Protein AF-A0AAE1XL40-F1 (afdb_monomer)

Foldseek 3Di:
DAFDWFQPDKDKDWAAAADAQPLPWWFFQKKFKAKDFLLQHHDDPDQARIEIEIETETQALNQDACQALVRPQFPDQWFQFPVRDTGGSPPNVPGPSLFWRGWAAWPNADDDDPPYHFPDCVVDVHTYIYTYTYQDCRQVVQQGHHHRPACHHPHIDITIGSCRNVVVRDDHHHHPPHDHHTGGTDDMDGTIPDRNHPDDDDDD

Sequence (204 aa):
MQLPESPNFKVRLTLDVKQGGGPNSQFYLLDIGSCWKNNGDPCDGDVLTYVTRYSEMIINPTTMSCCRPDKLLSCPPYHISSTSEMIHRNDTSRFPYSAYHLYCAPGNAKYLEKPYDNCDPYSNPQAQELVQILPHPEWAVHGYPERKGDGWIGDPRTWELDTGALSSRLYFYQDPGTKLAKRVWSSINVGTEIYVSPNGATAE

pLDDT: mean 90.73, std 12.42, range [35.94, 98.5]

Secondary structure (DSSP, 8-state):
-PPPBTTS--EEEEE-------TT-EEEEEEEEEEEETTSPBP-S-TTTEEEEEEEEE--TTPPPS-BTTBGGGS-SEEE-TT--EEETT-TTTS-GGGEEEEEB-TT-SSPPSS--BPPSSS-SSEEEEEEE-S-HHHHTTT--SSTTTTSTT--EEEEE-HHHHHHHS-----TTSPPPP-B--EEEEEEEE---SSS----

InterPro domains:
  IPR056122 Domain of unknown function DUF7705 [PF24804] (2-204)

Solvent-accessible surface area (backbone atoms only — not comparable to full-atom values): 11482 Å² total; per-residue (Å²): 137,86,69,54,39,51,51,78,38,70,48,76,52,75,46,67,43,86,74,81,33,59,96,82,29,43,33,28,73,36,33,37,32,31,59,36,24,48,56,26,44,72,67,83,86,64,54,82,58,34,27,42,36,39,48,32,35,42,41,49,58,83,68,74,57,57,13,35,88,93,34,51,36,26,35,53,73,44,45,51,46,96,84,70,47,80,37,42,57,82,43,69,90,73,38,66,38,75,37,30,27,37,25,27,39,40,70,76,62,90,78,77,68,81,64,67,38,59,38,72,64,84,86,37,98,42,29,31,31,43,38,33,29,34,39,19,66,88,42,34,88,32,47,42,44,46,43,70,47,55,55,23,74,92,36,67,40,75,40,59,26,34,51,12,51,51,62,62,47,51,76,73,86,61,49,86,94,46,58,81,60,79,55,49,44,79,44,77,47,68,42,73,76,41,74,47,56,99,64,94,61,78,94,125

Mean predicted aligned error: 5.05 Å

Radius of gyration: 16.76 Å; Cα contacts (8 Å, |Δi|>4): 487; chains: 1; bounding box: 42×40×41 Å

Organism: NCBI:txid300844

Structure (mmCIF, N/CA/C/O backbone):
data_AF-A0AAE1XL40-F1
#
_entry.id   AF-A0AAE1XL40-F1
#
loop_
_atom_site.group_PDB
_atom_site.id
_atom_site.type_symbol
_atom_site.label_atom_id
_atom_site.label_alt_id
_atom_site.label_comp_id
_atom_site.label_asym_id
_atom_site.label_entity_id
_atom_site.label_seq_id
_atom_site.pdbx_PDB_ins_code
_atom_site.Cartn_x
_atom_site.Cartn_y
_atom_site.Cartn_z
_atom_site.occupancy
_atom_site.B_iso_or_equiv
_atom_site.auth_seq_id
_atom_site.auth_comp_id
_atom_site.auth_asym_id
_atom_site.auth_atom_id
_atom_site.pdbx_PDB_model_num
ATOM 1 N N . MET A 1 1 ? -21.013 9.506 -11.061 1.00 57.19 1 MET A N 1
ATOM 2 C CA . MET A 1 1 ? -19.809 8.707 -11.365 1.00 57.19 1 MET A CA 1
ATOM 3 C C . MET A 1 1 ? -19.521 7.858 -10.141 1.00 57.19 1 MET A C 1
ATOM 5 O O . MET A 1 1 ? -19.457 8.423 -9.058 1.00 57.19 1 MET A O 1
ATOM 9 N N . GLN A 1 2 ? -19.481 6.533 -10.277 1.00 84.50 2 GLN A N 1
ATOM 10 C CA . GLN A 1 2 ? -19.159 5.633 -9.167 1.00 84.50 2 GLN A CA 1
ATOM 11 C C . GLN A 1 2 ? -17.635 5.519 -9.074 1.00 84.50 2 GLN A C 1
ATOM 13 O O . GLN A 1 2 ? -16.988 5.268 -10.088 1.00 84.50 2 GLN A O 1
ATOM 18 N N . LEU A 1 3 ? -17.073 5.768 -7.892 1.00 92.19 3 LEU A N 1
ATOM 19 C CA . LEU A 1 3 ? -15.641 5.595 -7.644 1.00 92.19 3 LEU A CA 1
ATOM 20 C C . LEU A 1 3 ? -15.301 4.098 -7.512 1.00 92.19 3 LEU A C 1
ATOM 22 O O . LEU A 1 3 ? -16.162 3.329 -7.073 1.00 92.19 3 LEU A O 1
ATOM 26 N N . PRO A 1 4 ? -14.080 3.672 -7.885 1.00 95.12 4 PRO A N 1
ATOM 27 C CA . PRO A 1 4 ? -13.648 2.286 -7.730 1.00 95.12 4 PRO A CA 1
ATOM 28 C C . PRO A 1 4 ? -13.606 1.877 -6.251 1.00 95.12 4 PRO A C 1
ATOM 30 O O . PRO A 1 4 ? -13.109 2.614 -5.401 1.00 95.12 4 PRO A O 1
ATOM 33 N N . GLU A 1 5 ? -14.117 0.685 -5.948 1.00 96.06 5 GLU A N 1
ATOM 34 C CA . GLU A 1 5 ? -14.216 0.139 -4.590 1.00 96.06 5 GLU A CA 1
ATOM 35 C C . GLU A 1 5 ? -13.561 -1.245 -4.532 1.00 96.06 5 GLU A C 1
ATOM 37 O O . GLU A 1 5 ? -13.873 -2.125 -5.342 1.00 96.06 5 GLU A O 1
ATOM 42 N N . SER A 1 6 ? -12.659 -1.464 -3.572 1.00 96.75 6 SER A N 1
ATOM 43 C CA . SER A 1 6 ? -12.074 -2.792 -3.359 1.00 96.75 6 SER A CA 1
ATOM 44 C C . SER A 1 6 ? -13.132 -3.786 -2.868 1.00 96.75 6 SER A C 1
ATOM 46 O O . SER A 1 6 ? -13.965 -3.427 -2.037 1.00 96.75 6 SER A O 1
ATOM 48 N N . PRO A 1 7 ? -13.075 -5.058 -3.294 1.00 96.44 7 PRO A N 1
ATOM 49 C CA . PRO A 1 7 ? -12.018 -5.662 -4.108 1.00 96.44 7 PRO A CA 1
ATOM 50 C C . PRO A 1 7 ? -12.243 -5.590 -5.629 1.00 96.44 7 PRO A C 1
ATOM 52 O O . PRO A 1 7 ? -11.464 -6.153 -6.386 1.00 96.44 7 PRO A O 1
ATOM 55 N N . ASN A 1 8 ? -13.296 -4.931 -6.109 1.00 96.12 8 ASN A N 1
ATOM 56 C CA . ASN A 1 8 ? -13.868 -5.222 -7.426 1.00 96.12 8 ASN A CA 1
ATOM 57 C C . ASN A 1 8 ? -13.475 -4.205 -8.505 1.00 96.12 8 ASN A C 1
ATOM 59 O O . ASN A 1 8 ? -14.342 -3.642 -9.176 1.00 96.12 8 ASN A O 1
ATOM 63 N N . PHE A 1 9 ? -12.177 -3.961 -8.692 1.00 97.38 9 PHE A N 1
ATOM 64 C CA . PHE A 1 9 ? -11.705 -3.144 -9.810 1.00 97.38 9 PHE A CA 1
ATOM 65 C C . PHE A 1 9 ? -10.286 -3.504 -10.242 1.00 97.38 9 PHE A C 1
ATOM 67 O O . PHE A 1 9 ? -9.454 -3.925 -9.439 1.00 97.38 9 PHE A O 1
ATOM 74 N N . LYS A 1 10 ? -10.015 -3.282 -11.528 1.00 98.19 10 LYS A N 1
ATOM 75 C CA . LYS A 1 10 ? -8.704 -3.474 -12.145 1.00 98.19 10 LYS A CA 1
ATOM 76 C C . LYS A 1 10 ? -8.233 -2.187 -12.794 1.00 98.19 10 LYS A C 1
ATOM 78 O O . LYS A 1 10 ? -9.048 -1.380 -13.240 1.00 98.19 10 LYS A O 1
ATOM 83 N N . VAL A 1 11 ? -6.923 -2.033 -12.892 1.00 97.81 11 VAL A N 1
ATOM 84 C CA . VAL A 1 11 ? -6.277 -0.931 -13.597 1.00 97.81 11 VAL A CA 1
ATOM 85 C C . VAL A 1 11 ? -5.467 -1.513 -14.744 1.00 97.81 11 VAL A C 1
ATOM 87 O O . VAL A 1 11 ? -4.632 -2.390 -14.536 1.00 97.81 11 VAL A O 1
ATOM 90 N N . ARG A 1 12 ? -5.699 -1.013 -15.960 1.00 97.88 12 ARG A N 1
ATOM 91 C CA . ARG A 1 12 ? -4.862 -1.321 -17.120 1.00 97.88 12 ARG A CA 1
ATOM 92 C C . ARG A 1 12 ? -4.107 -0.072 -17.542 1.00 97.88 12 ARG A C 1
ATOM 94 O O . ARG A 1 12 ? -4.730 0.937 -17.859 1.00 97.88 12 ARG A O 1
ATOM 101 N N . LEU A 1 13 ? -2.781 -0.146 -17.561 1.00 96.62 13 LEU A N 1
ATOM 102 C CA . LEU A 1 13 ? -1.913 0.974 -17.925 1.00 96.62 13 LEU A CA 1
ATOM 103 C C . LEU A 1 13 ? -0.690 0.475 -18.689 1.00 96.62 13 LEU A C 1
ATOM 105 O O . LEU A 1 13 ? -0.239 -0.644 -18.468 1.00 96.62 13 LEU A O 1
ATOM 109 N N . THR A 1 14 ? -0.139 1.307 -19.567 1.00 96.19 14 THR A N 1
ATOM 110 C CA . THR A 1 14 ? 1.166 1.056 -20.191 1.00 96.19 14 THR A CA 1
ATOM 111 C C . THR A 1 14 ? 2.175 2.007 -19.583 1.00 96.19 14 THR A C 1
ATOM 113 O O . THR A 1 14 ? 1.944 3.214 -19.582 1.00 96.19 14 THR A O 1
ATOM 116 N N . LEU A 1 15 ? 3.277 1.462 -19.075 1.00 93.75 15 LEU A N 1
ATOM 117 C CA . LEU A 1 15 ? 4.346 2.229 -18.455 1.00 93.75 15 LEU A CA 1
ATOM 118 C C . LEU A 1 15 ? 5.660 1.984 -19.193 1.00 93.75 15 LEU A C 1
ATOM 120 O O . LEU A 1 15 ? 6.035 0.841 -19.452 1.00 93.75 15 LEU A O 1
ATOM 124 N N . ASP A 1 16 ? 6.343 3.075 -19.521 1.00 94.19 16 ASP A N 1
ATOM 125 C CA . ASP A 1 16 ? 7.635 3.090 -20.200 1.00 94.19 16 ASP A CA 1
ATOM 126 C C . ASP A 1 16 ? 8.549 4.073 -19.463 1.00 94.19 16 ASP A C 1
ATOM 128 O O . ASP A 1 16 ? 8.482 5.290 -19.656 1.00 94.19 16 ASP A O 1
ATOM 132 N N . VAL A 1 17 ? 9.356 3.540 -18.545 1.00 91.19 17 VAL A N 1
ATOM 133 C CA . VAL A 1 17 ? 10.270 4.344 -17.731 1.00 91.19 17 VAL A CA 1
ATOM 134 C C . VAL A 1 17 ? 11.488 4.709 -18.576 1.00 91.19 17 VAL A C 1
ATOM 136 O O . VAL A 1 17 ? 12.370 3.885 -18.813 1.00 91.19 17 VAL A O 1
ATOM 139 N N . LYS A 1 18 ? 11.552 5.966 -19.025 1.00 90.06 18 LYS A N 1
ATOM 140 C CA . LYS A 1 18 ? 12.655 6.461 -19.867 1.00 90.06 18 LYS A CA 1
ATOM 141 C C . LYS A 1 18 ? 13.946 6.679 -19.097 1.00 90.06 18 LYS A C 1
ATOM 143 O O . LYS A 1 18 ? 15.027 6.365 -19.590 1.00 90.06 18 LYS A O 1
ATOM 148 N N . GLN A 1 19 ? 13.829 7.224 -17.893 1.00 84.69 19 GLN A N 1
ATOM 149 C CA . GLN A 1 19 ? 14.959 7.590 -17.059 1.00 84.69 19 GLN A CA 1
ATOM 150 C C . GLN A 1 19 ? 14.565 7.480 -15.587 1.00 84.69 19 GLN A C 1
ATOM 152 O O . GLN A 1 19 ? 13.440 7.795 -15.210 1.00 84.69 19 GLN A O 1
ATOM 157 N N . GLY A 1 20 ? 15.498 7.026 -14.752 1.00 75.31 20 GLY A N 1
ATOM 158 C CA . GLY A 1 20 ? 15.336 7.024 -13.299 1.00 75.31 20 GLY A CA 1
ATOM 159 C C . GLY A 1 20 ? 15.915 8.292 -12.668 1.00 75.31 20 GLY A C 1
ATOM 160 O O . GLY A 1 20 ? 16.840 8.890 -13.212 1.00 75.31 20 GLY A O 1
ATOM 161 N N . GLY A 1 21 ? 15.432 8.669 -11.484 1.00 67.31 21 GLY A N 1
ATOM 162 C CA . GLY A 1 21 ? 15.947 9.820 -10.727 1.00 67.31 21 GLY A CA 1
ATOM 163 C C . GLY A 1 21 ? 17.096 9.502 -9.765 1.00 67.31 21 GLY A C 1
ATOM 164 O O . GLY A 1 21 ? 17.222 10.128 -8.719 1.00 67.31 21 GLY A O 1
ATOM 165 N N . GLY A 1 22 ? 17.917 8.491 -10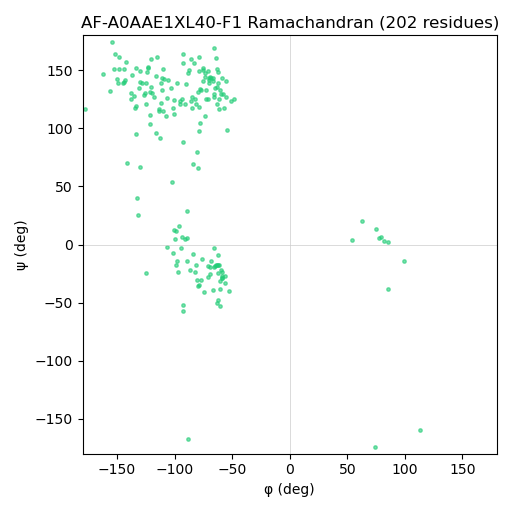.050 1.00 66.50 22 GLY A N 1
ATOM 166 C CA . GLY A 1 22 ? 19.001 8.084 -9.148 1.00 66.50 22 GLY A CA 1
ATOM 167 C C . GLY A 1 22 ? 18.535 7.328 -7.886 1.00 66.50 22 GLY A C 1
ATOM 168 O O . GLY A 1 22 ? 17.362 6.974 -7.763 1.00 66.50 22 GLY A O 1
ATOM 169 N N . PRO A 1 23 ? 19.457 7.033 -6.948 1.00 65.06 23 PRO A N 1
ATOM 170 C CA . PRO A 1 23 ? 19.237 6.068 -5.862 1.00 65.06 23 PRO A CA 1
ATOM 171 C C . PRO A 1 23 ? 18.228 6.513 -4.793 1.00 65.06 23 PRO A C 1
ATOM 173 O O . PRO A 1 23 ? 17.707 5.662 -4.079 1.00 65.06 23 PRO A O 1
ATOM 176 N N . ASN A 1 24 ? 17.941 7.815 -4.694 1.00 67.19 24 ASN A N 1
ATOM 177 C CA . ASN A 1 24 ? 17.004 8.378 -3.713 1.00 67.19 24 ASN A CA 1
ATOM 178 C C . ASN A 1 24 ? 15.614 8.662 -4.299 1.00 67.19 24 ASN A C 1
ATOM 180 O O . ASN A 1 24 ? 14.777 9.247 -3.618 1.00 67.19 24 ASN A O 1
ATOM 184 N N . SER A 1 25 ? 15.378 8.293 -5.558 1.00 73.56 25 SER A N 1
ATOM 185 C CA . SER A 1 25 ? 14.090 8.522 -6.203 1.00 73.56 25 SER A CA 1
ATOM 186 C C . SER A 1 25 ? 13.136 7.359 -5.999 1.00 73.56 25 SER A C 1
ATOM 188 O O . SER A 1 25 ? 13.517 6.190 -6.134 1.00 73.56 25 SER A O 1
ATOM 190 N N . GLN A 1 26 ? 11.878 7.697 -5.735 1.00 80.19 26 GLN A N 1
ATOM 191 C CA . GLN A 1 26 ? 10.777 6.747 -5.672 1.00 80.19 26 GLN A CA 1
ATOM 192 C C . GLN A 1 26 ? 9.949 6.850 -6.945 1.00 80.19 26 GLN A C 1
ATOM 194 O O . GLN A 1 26 ? 9.659 7.940 -7.442 1.00 80.19 26 GLN A O 1
ATOM 199 N N . PHE A 1 27 ? 9.613 5.690 -7.495 1.00 89.81 27 PHE A N 1
ATOM 200 C CA . PHE A 1 27 ? 8.852 5.584 -8.727 1.00 89.81 27 PHE A CA 1
ATOM 201 C C . PHE A 1 27 ? 7.750 4.561 -8.527 1.00 89.81 27 PHE A C 1
ATOM 203 O O . PHE A 1 27 ? 8.030 3.384 -8.264 1.00 89.81 27 PHE A O 1
ATOM 210 N N . TYR A 1 28 ? 6.516 5.019 -8.669 1.00 92.25 28 TYR A N 1
ATOM 211 C CA . TYR A 1 28 ? 5.333 4.213 -8.478 1.00 92.25 28 TYR A CA 1
ATOM 212 C C . TYR A 1 28 ? 4.869 3.617 -9.795 1.00 92.25 28 TYR A C 1
ATOM 214 O O . TYR A 1 28 ? 4.599 4.327 -10.765 1.00 92.25 28 TYR A O 1
ATOM 222 N N . LEU A 1 29 ? 4.724 2.293 -9.815 1.00 96.00 29 LEU A N 1
ATOM 223 C CA . LEU A 1 29 ? 3.875 1.660 -10.822 1.00 96.00 29 LEU A CA 1
ATOM 224 C C . LEU A 1 29 ? 2.418 2.051 -10.597 1.00 96.00 29 LEU A C 1
ATOM 226 O O . LEU A 1 29 ? 1.672 2.255 -11.550 1.00 96.00 29 LEU A O 1
ATOM 230 N N . LEU A 1 30 ? 2.023 2.116 -9.329 1.00 96.94 30 LEU A N 1
ATOM 231 C CA . LEU A 1 30 ? 0.690 2.500 -8.926 1.00 96.94 30 LEU A CA 1
ATOM 232 C C . LEU A 1 30 ? 0.730 3.044 -7.503 1.00 96.94 30 LEU A C 1
ATOM 234 O O . LEU A 1 30 ? 1.275 2.393 -6.615 1.00 96.94 30 LEU A O 1
ATOM 238 N N . ASP A 1 31 ? 0.102 4.189 -7.313 1.00 96.50 31 ASP A N 1
ATOM 239 C CA . ASP A 1 31 ? -0.287 4.746 -6.027 1.00 96.50 31 ASP A CA 1
ATOM 240 C C . ASP A 1 31 ? -1.796 5.005 -6.094 1.00 96.50 31 ASP A C 1
ATOM 242 O O . ASP A 1 31 ? -2.272 5.709 -6.985 1.00 96.50 31 ASP A O 1
ATOM 246 N N . ILE A 1 32 ? -2.560 4.387 -5.195 1.00 97.62 32 ILE A N 1
ATOM 247 C CA . ILE A 1 32 ? -3.980 4.695 -5.021 1.00 97.62 32 ILE A CA 1
ATOM 248 C C . ILE A 1 32 ? -4.198 5.377 -3.680 1.00 97.62 32 ILE A C 1
ATOM 250 O O . ILE A 1 32 ? -3.756 4.886 -2.642 1.00 97.62 32 ILE A O 1
ATOM 254 N N . GLY A 1 33 ? -4.955 6.471 -3.710 1.00 95.94 33 GLY A N 1
ATOM 255 C CA . GLY A 1 33 ? -5.264 7.276 -2.536 1.00 95.94 33 GLY A CA 1
ATOM 256 C C . GLY A 1 33 ? -6.752 7.271 -2.201 1.00 95.94 33 GLY A C 1
ATOM 257 O O . GLY A 1 33 ? -7.626 7.220 -3.077 1.00 95.94 33 GLY A O 1
ATOM 258 N N . SER A 1 34 ? -7.050 7.308 -0.908 1.00 94.38 34 SER A N 1
ATOM 259 C CA . SER A 1 34 ? -8.410 7.329 -0.369 1.00 94.38 34 SER A CA 1
ATOM 260 C C . SER A 1 34 ? -8.449 7.988 1.013 1.00 94.38 34 SER A C 1
ATOM 262 O O . SER A 1 34 ? -7.418 8.331 1.587 1.00 94.38 34 SER A O 1
ATOM 264 N N . CYS A 1 35 ? -9.650 8.165 1.560 1.00 93.75 35 CYS A N 1
ATOM 265 C CA . CYS A 1 35 ? -9.879 8.688 2.898 1.00 93.75 35 CYS A CA 1
ATOM 266 C C . CYS A 1 35 ? -10.989 7.897 3.600 1.00 93.75 35 CYS A C 1
ATOM 268 O O . CYS A 1 35 ? -12.083 7.730 3.055 1.00 93.75 35 CYS A O 1
ATOM 270 N N . TRP A 1 36 ? -10.727 7.464 4.837 1.00 95.62 36 TRP A N 1
ATOM 271 C CA . TRP A 1 36 ? -11.762 7.015 5.779 1.00 95.62 36 TRP A CA 1
ATOM 272 C C . TRP A 1 36 ? -11.328 7.241 7.235 1.00 95.62 36 TRP A C 1
ATOM 274 O O . TRP A 1 36 ? -10.156 7.484 7.524 1.00 95.62 36 TRP A O 1
ATOM 284 N N . LYS A 1 37 ? -12.264 7.185 8.181 1.00 96.38 37 LYS A N 1
ATOM 285 C CA . LYS A 1 37 ? -11.977 7.312 9.619 1.00 96.38 37 LYS A CA 1
ATOM 286 C C . LYS A 1 37 ? -11.536 5.970 10.210 1.00 96.38 37 LYS A C 1
ATOM 288 O O . LYS A 1 37 ? -11.928 4.911 9.723 1.00 96.38 37 LYS A O 1
ATOM 293 N N . ASN A 1 38 ? -10.793 5.986 11.320 1.00 96.56 38 ASN A N 1
ATOM 294 C CA . ASN A 1 38 ? -10.360 4.753 12.008 1.00 96.56 38 ASN A CA 1
ATOM 295 C C . ASN A 1 38 ? -11.523 3.892 12.530 1.00 96.56 38 ASN A C 1
ATOM 297 O O . ASN A 1 38 ? -11.332 2.709 12.786 1.00 96.56 38 ASN A O 1
ATOM 301 N N . ASN A 1 39 ? -12.729 4.452 12.649 1.00 95.81 39 ASN A N 1
ATOM 302 C CA . ASN A 1 39 ? -13.943 3.727 13.027 1.00 95.81 39 ASN A CA 1
ATOM 303 C C . ASN A 1 39 ? -14.723 3.134 11.830 1.00 95.81 39 ASN A C 1
ATOM 305 O O . ASN A 1 39 ? -15.834 2.632 12.011 1.00 95.81 39 ASN A O 1
ATOM 309 N N . GLY A 1 40 ? -14.175 3.240 10.616 1.00 95.44 40 GLY A N 1
ATOM 310 C CA . GLY A 1 40 ? -14.772 2.740 9.378 1.00 95.44 40 GLY A CA 1
ATOM 311 C C . GLY A 1 40 ? -15.831 3.642 8.742 1.00 95.44 40 GLY A C 1
ATOM 312 O O . GLY A 1 40 ? -16.424 3.262 7.730 1.00 95.44 40 GLY A O 1
ATOM 313 N N . ASP A 1 41 ? -16.091 4.824 9.302 1.00 96.06 41 ASP A N 1
ATOM 314 C CA . ASP A 1 41 ? -16.920 5.833 8.645 1.00 96.06 41 ASP A CA 1
ATOM 315 C C . ASP A 1 41 ? -16.198 6.465 7.443 1.00 96.06 41 ASP A C 1
ATOM 317 O O . ASP A 1 41 ? -14.968 6.596 7.450 1.00 96.06 41 ASP A O 1
ATOM 321 N N . PRO A 1 42 ? -16.944 6.890 6.408 1.00 94.75 42 PRO A N 1
ATOM 322 C CA . PRO A 1 42 ? -16.380 7.712 5.346 1.00 94.75 42 PRO A CA 1
ATOM 323 C C . PRO A 1 42 ? -15.912 9.066 5.896 1.00 94.75 42 PRO A C 1
ATOM 325 O O . PRO A 1 42 ? -16.354 9.520 6.954 1.00 94.75 42 PRO A O 1
ATOM 328 N N . CYS A 1 43 ? -15.036 9.735 5.150 1.00 92.50 43 CYS A N 1
ATOM 329 C CA . CYS A 1 43 ? -14.655 11.104 5.473 1.00 92.50 43 CYS A CA 1
ATOM 330 C C . CYS A 1 43 ? -15.812 12.097 5.212 1.00 92.50 43 CYS A C 1
ATOM 332 O O . CYS A 1 43 ? -16.540 11.954 4.233 1.00 92.50 43 CYS A O 1
ATOM 334 N N . ASP A 1 44 ? -15.980 13.098 6.081 1.00 90.69 44 ASP A N 1
ATOM 335 C CA . ASP A 1 44 ? -17.096 14.062 6.158 1.00 90.69 44 ASP A CA 1
ATOM 336 C C . ASP A 1 44 ? -16.717 15.578 6.291 1.00 90.69 44 ASP A C 1
ATOM 338 O O . ASP A 1 44 ? -17.503 16.368 6.802 1.00 90.69 44 ASP A O 1
ATOM 342 N N . GLY A 1 45 ? -15.532 16.038 5.845 1.00 86.19 45 GLY A N 1
ATOM 343 C CA . GLY A 1 45 ? -14.953 17.376 6.153 1.00 86.19 45 GLY A CA 1
ATOM 344 C C . GLY A 1 45 ? -14.116 17.609 7.455 1.00 86.19 45 GLY A C 1
ATOM 345 O O . GLY A 1 45 ? -13.108 18.298 7.379 1.00 86.19 45 GLY A O 1
ATOM 346 N N . ASP A 1 46 ? -14.438 17.033 8.625 1.00 87.31 46 ASP A N 1
ATOM 347 C CA . ASP A 1 46 ? -13.586 16.964 9.848 1.00 87.31 46 ASP A CA 1
ATOM 348 C C . ASP A 1 46 ? -12.154 16.363 9.710 1.00 87.31 46 ASP A C 1
ATOM 350 O O . ASP A 1 46 ? -11.920 15.156 9.816 1.00 87.31 46 ASP A O 1
ATOM 354 N N . VAL A 1 47 ? -11.164 17.248 9.602 1.00 85.06 47 VAL A N 1
ATOM 355 C CA . VAL A 1 47 ? -9.730 16.924 9.483 1.00 85.06 47 VAL A CA 1
ATOM 356 C C . VAL A 1 47 ? -9.106 16.228 10.699 1.00 85.06 47 VAL A C 1
ATOM 358 O O . VAL A 1 47 ? -8.042 15.629 10.561 1.00 85.06 47 VAL A O 1
ATOM 361 N N . LEU A 1 48 ? -9.726 16.276 11.885 1.00 88.69 48 LEU A N 1
ATOM 362 C CA . LEU A 1 48 ? -9.156 15.660 13.093 1.00 88.69 48 LEU A CA 1
ATOM 363 C C . LEU A 1 48 ? -9.341 14.141 13.107 1.00 88.69 48 LEU A C 1
ATOM 365 O O . LEU A 1 48 ? -8.531 13.404 13.680 1.00 88.69 48 LEU A O 1
ATOM 369 N N . THR A 1 49 ? -10.419 13.665 12.487 1.00 90.06 49 THR A N 1
ATOM 370 C CA . THR A 1 49 ? -10.792 12.248 12.496 1.00 90.06 49 THR A CA 1
ATOM 371 C C . THR A 1 49 ? -10.428 11.520 11.206 1.00 90.06 49 THR A C 1
ATOM 373 O O . THR A 1 49 ? -10.510 10.289 11.163 1.00 90.06 49 THR A O 1
ATOM 376 N N . TYR A 1 50 ? -9.968 12.239 10.179 1.00 91.00 50 TYR A N 1
ATOM 377 C CA . TYR A 1 50 ? -9.522 11.624 8.933 1.00 91.00 50 TYR A CA 1
ATOM 378 C C . TYR A 1 50 ? -8.191 10.961 9.000 1.00 91.00 50 TYR A C 1
ATOM 380 O O . TYR A 1 50 ? -7.296 11.333 9.753 1.00 91.00 50 TYR A O 1
ATOM 388 N N . VAL A 1 51 ? -8.107 9.973 8.124 1.00 94.56 51 VAL A N 1
ATOM 389 C CA . VAL A 1 51 ? -6.868 9.375 7.723 1.00 94.56 51 VAL A CA 1
ATOM 390 C C . VAL A 1 51 ? -6.892 9.256 6.211 1.00 94.56 51 VAL A C 1
ATOM 392 O O . VAL A 1 51 ? -7.729 8.544 5.642 1.00 94.56 51 VAL A O 1
ATOM 395 N N . THR A 1 52 ? -5.961 9.953 5.574 1.00 94.38 52 THR A N 1
ATOM 396 C CA . THR A 1 52 ? -5.668 9.758 4.158 1.00 94.38 52 THR A CA 1
ATOM 397 C C . THR A 1 52 ? -4.789 8.526 4.016 1.00 94.38 52 THR A C 1
ATOM 399 O O . THR A 1 52 ? -3.812 8.364 4.746 1.00 94.38 52 THR A O 1
ATOM 402 N N . ARG A 1 53 ? -5.153 7.630 3.106 1.00 96.31 53 ARG A N 1
ATOM 403 C CA . ARG A 1 53 ? -4.533 6.315 2.971 1.00 96.31 53 ARG A CA 1
ATOM 404 C C . ARG A 1 53 ? -4.028 6.075 1.578 1.00 96.31 53 ARG A C 1
ATOM 406 O O . ARG A 1 53 ? -4.752 6.357 0.624 1.00 96.31 53 ARG A O 1
ATOM 413 N N . TYR A 1 54 ? -2.849 5.476 1.510 1.00 96.56 54 TYR A N 1
ATOM 414 C CA . TYR A 1 54 ? -2.182 5.186 0.256 1.00 96.56 54 TYR A CA 1
ATOM 415 C C . TYR A 1 54 ? -1.722 3.732 0.202 1.00 96.56 54 TYR A C 1
ATOM 417 O O . TYR A 1 54 ? -1.264 3.157 1.195 1.0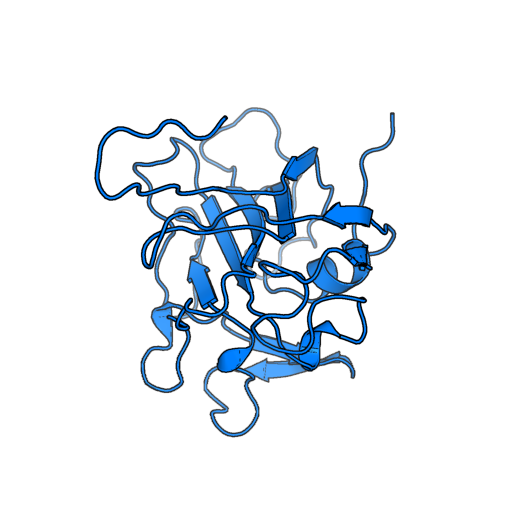0 96.56 54 TYR A O 1
ATOM 425 N N . SER A 1 55 ? -1.886 3.133 -0.973 1.00 97.75 55 SER A N 1
ATOM 426 C CA . SER A 1 55 ? -1.355 1.817 -1.322 1.00 97.75 55 SER A CA 1
ATOM 427 C C . SER A 1 55 ? -0.454 1.985 -2.534 1.00 97.75 55 SER A C 1
ATOM 429 O O . SER A 1 55 ? -0.942 2.227 -3.639 1.00 97.75 55 SER A O 1
ATOM 431 N N . GLU A 1 56 ? 0.843 1.798 -2.332 1.00 97.62 56 GLU A N 1
ATOM 432 C CA . GLU A 1 56 ? 1.876 2.232 -3.268 1.00 97.62 56 GLU A CA 1
ATOM 433 C C . GLU A 1 56 ? 2.784 1.063 -3.656 1.00 97.62 56 GLU A C 1
ATOM 435 O O . GLU A 1 56 ? 3.294 0.344 -2.799 1.00 97.62 56 GLU A O 1
ATOM 440 N N . MET A 1 57 ? 3.018 0.868 -4.954 1.00 97.44 57 MET A N 1
ATOM 441 C CA . MET A 1 57 ? 3.986 -0.101 -5.477 1.00 97.44 57 MET A CA 1
ATOM 442 C C . MET A 1 57 ? 5.204 0.625 -6.040 1.00 97.44 57 MET A C 1
ATOM 444 O O . MET A 1 57 ? 5.123 1.221 -7.116 1.00 97.44 57 MET A O 1
ATOM 448 N N . ILE A 1 58 ? 6.348 0.505 -5.365 1.00 95.50 58 ILE A N 1
ATOM 449 C CA . ILE A 1 58 ? 7.622 1.071 -5.825 1.00 95.50 58 ILE A CA 1
ATOM 450 C C . ILE A 1 58 ? 8.309 0.083 -6.767 1.00 95.50 58 ILE A C 1
ATOM 452 O O . ILE A 1 58 ? 8.626 -1.027 -6.357 1.00 95.50 58 ILE A O 1
ATOM 456 N N . ILE A 1 59 ? 8.623 0.492 -7.998 1.00 93.50 59 ILE A N 1
ATOM 457 C CA . ILE A 1 59 ? 9.260 -0.392 -9.000 1.00 93.50 59 ILE A CA 1
ATOM 458 C C . ILE A 1 59 ? 10.736 -0.112 -9.267 1.00 93.50 59 ILE A C 1
ATOM 460 O O . ILE A 1 59 ? 11.371 -0.851 -10.020 1.00 93.50 59 ILE A O 1
ATOM 464 N N . ASN A 1 60 ? 11.313 0.908 -8.628 1.00 91.44 60 ASN A N 1
ATOM 465 C CA . ASN A 1 60 ? 12.749 1.147 -8.715 1.00 91.44 60 ASN A CA 1
ATOM 466 C C . ASN A 1 60 ? 13.518 -0.073 -8.144 1.00 91.44 60 ASN A C 1
ATOM 468 O O . ASN A 1 60 ? 13.406 -0.364 -6.947 1.00 91.44 60 ASN A O 1
ATOM 472 N N . PRO A 1 61 ? 14.315 -0.800 -8.954 1.00 91.56 61 PRO A N 1
ATOM 473 C CA . PRO A 1 61 ? 14.956 -2.044 -8.530 1.00 91.56 61 PRO A CA 1
ATOM 474 C C . PRO A 1 61 ? 16.000 -1.848 -7.427 1.00 91.56 61 PRO A C 1
ATOM 476 O O . PRO A 1 61 ? 16.332 -2.807 -6.728 1.00 91.56 61 PRO A O 1
ATOM 479 N N . THR A 1 62 ? 16.517 -0.630 -7.242 1.00 89.56 62 THR A N 1
ATOM 480 C CA . THR A 1 62 ? 17.507 -0.343 -6.196 1.00 89.56 62 THR A CA 1
ATOM 481 C C . THR A 1 62 ? 16.877 -0.058 -4.836 1.00 89.56 62 THR A C 1
ATOM 483 O O . THR A 1 62 ? 17.604 0.017 -3.846 1.00 89.56 62 THR A O 1
ATOM 486 N N . THR A 1 63 ? 15.548 0.074 -4.747 1.00 88.62 63 THR A N 1
ATOM 487 C CA . THR A 1 63 ? 14.864 0.327 -3.475 1.00 88.62 63 THR A CA 1
ATOM 488 C C . THR A 1 63 ? 15.081 -0.841 -2.515 1.00 88.62 63 THR A C 1
ATOM 490 O O . THR A 1 63 ? 14.749 -2.000 -2.799 1.00 88.62 63 THR A O 1
ATOM 493 N N . MET A 1 64 ? 15.666 -0.540 -1.357 1.00 86.88 64 MET A N 1
ATOM 494 C CA . MET A 1 64 ? 15.830 -1.487 -0.254 1.00 86.88 64 MET A CA 1
ATOM 495 C C . MET A 1 64 ? 14.606 -1.445 0.657 1.00 86.88 64 MET A C 1
ATOM 497 O O . MET A 1 64 ? 13.990 -0.400 0.813 1.00 86.88 64 MET A O 1
ATOM 501 N N . SER A 1 65 ? 14.246 -2.571 1.271 1.00 91.44 65 SER A N 1
ATOM 502 C CA . SER A 1 65 ? 13.118 -2.607 2.205 1.00 91.44 65 SER A CA 1
ATOM 503 C C . SER A 1 65 ? 13.490 -2.005 3.565 1.00 91.44 65 SER A C 1
ATOM 505 O O . SER A 1 65 ? 14.532 -2.349 4.132 1.00 91.44 65 SER A O 1
ATOM 507 N N . CYS A 1 66 ? 12.625 -1.135 4.095 1.00 94.25 66 CYS A N 1
ATOM 508 C CA . CYS A 1 66 ? 12.682 -0.690 5.486 1.00 94.25 66 CYS A CA 1
ATOM 509 C C . CYS A 1 66 ? 12.050 -1.728 6.428 1.00 94.25 66 CYS A C 1
ATOM 511 O O . CYS A 1 66 ? 12.504 -1.867 7.564 1.00 94.25 66 CYS A O 1
ATOM 513 N N . CYS A 1 67 ? 11.049 -2.476 5.953 1.00 96.94 67 CYS A N 1
ATOM 514 C CA . CYS A 1 67 ? 10.434 -3.593 6.658 1.00 96.94 67 CYS A CA 1
ATOM 515 C C . CYS A 1 67 ? 11.350 -4.826 6.667 1.00 96.94 67 CYS A C 1
ATOM 517 O O . CYS A 1 67 ? 11.581 -5.481 5.652 1.00 96.94 67 CYS A O 1
ATOM 519 N N . ARG A 1 68 ? 11.878 -5.173 7.840 1.00 96.44 68 ARG A N 1
ATOM 520 C CA . ARG A 1 68 ? 12.832 -6.278 7.999 1.00 96.44 68 ARG A CA 1
ATOM 521 C C . ARG A 1 68 ? 12.585 -7.048 9.295 1.00 96.44 68 ARG A C 1
ATOM 523 O O . ARG A 1 68 ? 12.063 -6.455 10.240 1.00 96.44 68 ARG A O 1
ATOM 530 N N . PRO A 1 69 ? 13.019 -8.320 9.396 1.00 96.00 69 PRO A N 1
ATOM 531 C CA . PRO A 1 69 ? 12.861 -9.113 10.619 1.00 96.00 69 PRO A CA 1
ATOM 532 C C . PRO A 1 69 ? 13.536 -8.486 11.849 1.00 96.00 69 PRO A C 1
ATOM 534 O O . PRO A 1 69 ? 13.089 -8.697 12.970 1.00 96.00 69 PRO A O 1
ATOM 537 N N . ASP A 1 70 ? 14.584 -7.684 11.651 1.00 94.31 70 ASP A N 1
ATOM 538 C CA . ASP A 1 70 ? 15.297 -6.934 12.691 1.00 94.31 70 ASP A CA 1
ATOM 539 C C . ASP A 1 70 ? 14.806 -5.481 12.861 1.00 94.31 70 ASP A C 1
ATOM 541 O O . ASP A 1 70 ? 15.276 -4.772 13.751 1.00 94.31 70 ASP A O 1
ATOM 545 N N . LYS A 1 71 ? 13.849 -5.022 12.039 1.00 92.94 71 LYS A N 1
ATOM 546 C CA . LYS A 1 71 ? 13.293 -3.658 12.059 1.00 92.94 71 LYS A CA 1
ATOM 547 C C . LYS A 1 71 ? 11.780 -3.668 11.799 1.00 92.94 71 LYS A C 1
ATOM 549 O O . LYS A 1 71 ? 11.289 -3.219 10.766 1.00 92.94 71 LYS A O 1
ATOM 554 N N . LEU A 1 72 ? 11.031 -4.172 12.779 1.00 96.19 72 LEU A N 1
ATOM 555 C CA . LEU A 1 72 ? 9.584 -4.407 12.666 1.00 96.19 72 LEU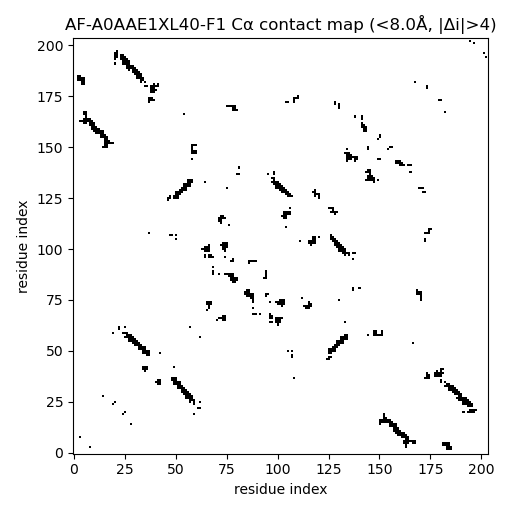 A CA 1
ATOM 556 C C . LEU A 1 72 ? 8.716 -3.139 12.648 1.00 96.19 72 LEU A C 1
ATOM 558 O O . LEU A 1 72 ? 7.566 -3.208 12.224 1.00 96.19 72 LEU A O 1
ATOM 562 N N . LEU A 1 73 ? 9.241 -1.994 13.100 1.00 95.94 73 LEU A N 1
ATOM 563 C CA . LEU A 1 73 ? 8.502 -0.722 13.157 1.00 95.94 73 LEU A CA 1
ATOM 564 C C . LEU A 1 73 ? 7.982 -0.255 11.785 1.00 95.94 73 LEU A C 1
ATOM 566 O O . LEU A 1 73 ? 6.932 0.373 11.730 1.00 95.94 73 LEU A O 1
ATOM 570 N N . SER A 1 74 ? 8.674 -0.622 10.696 1.00 95.94 74 SER A N 1
ATOM 571 C CA . SER A 1 74 ? 8.282 -0.321 9.310 1.00 95.94 74 SER A CA 1
ATOM 572 C C . SER A 1 74 ? 7.469 -1.443 8.656 1.00 95.94 74 SER A C 1
ATOM 574 O O . SER A 1 74 ? 7.244 -1.396 7.450 1.00 95.94 74 SER A O 1
ATOM 576 N N . CYS A 1 75 ? 7.078 -2.482 9.398 1.00 97.94 75 CYS A N 1
ATOM 577 C CA . CYS A 1 75 ? 6.307 -3.609 8.879 1.00 97.94 75 CYS A CA 1
ATOM 578 C C . CYS A 1 75 ? 4.848 -3.538 9.333 1.00 97.94 75 CYS A C 1
ATOM 580 O O . CYS A 1 75 ? 4.599 -3.236 10.508 1.00 97.94 75 CYS A O 1
ATOM 582 N N . PRO A 1 76 ? 3.882 -3.900 8.465 1.00 97.88 76 PRO A N 1
ATOM 583 C CA . PRO A 1 76 ? 2.502 -4.030 8.903 1.00 97.88 76 PRO A CA 1
ATOM 584 C C . PRO A 1 76 ? 2.392 -5.140 9.965 1.00 97.88 76 PRO A C 1
ATOM 586 O O . PRO A 1 76 ? 3.160 -6.105 9.908 1.00 97.88 76 PRO A O 1
ATOM 589 N N . PRO A 1 77 ? 1.459 -5.046 10.932 1.00 97.69 77 PRO A N 1
ATOM 590 C CA . PRO A 1 77 ? 1.330 -6.022 12.023 1.00 97.69 77 PRO A CA 1
ATOM 591 C C . PRO A 1 77 ? 1.149 -7.471 11.556 1.00 97.69 77 PRO A C 1
ATOM 593 O O . PRO A 1 77 ? 1.642 -8.412 12.186 1.00 97.69 77 PRO A O 1
ATOM 596 N N . TYR A 1 78 ? 0.474 -7.654 10.424 1.00 98.00 78 TYR A N 1
ATOM 597 C CA . TYR A 1 78 ? 0.309 -8.944 9.776 1.00 98.00 78 TYR A CA 1
ATOM 598 C C . TYR A 1 78 ? 0.213 -8.799 8.257 1.00 98.00 78 TYR A C 1
ATOM 600 O O . TYR A 1 78 ? -0.084 -7.734 7.716 1.00 98.00 78 TYR A O 1
ATOM 608 N N . HIS A 1 79 ? 0.446 -9.916 7.585 1.00 98.06 79 HIS A N 1
ATOM 609 C CA . HIS A 1 79 ? 0.246 -10.124 6.165 1.00 98.06 79 HIS A CA 1
ATOM 610 C C . HIS A 1 79 ? -0.910 -11.112 5.967 1.00 98.06 79 HIS A C 1
ATOM 612 O O . HIS A 1 79 ? -1.002 -12.096 6.697 1.00 98.06 79 HIS A O 1
ATOM 618 N N . ILE A 1 80 ? -1.780 -10.865 4.986 1.00 97.69 80 ILE A N 1
ATOM 619 C CA . ILE A 1 80 ? -2.793 -11.833 4.552 1.00 97.69 80 ILE A CA 1
ATOM 620 C C . ILE A 1 80 ? -2.288 -12.517 3.285 1.00 97.69 80 ILE A C 1
ATOM 622 O O . ILE A 1 80 ? -2.208 -11.868 2.238 1.00 97.69 80 ILE A O 1
ATOM 626 N N . SER A 1 81 ? -1.976 -13.811 3.374 1.00 93.62 81 SER A N 1
ATOM 627 C CA . SER A 1 81 ? -1.449 -14.610 2.262 1.00 93.62 81 SER A CA 1
ATOM 628 C C . SER A 1 81 ? -2.461 -14.790 1.130 1.00 93.62 81 SER A C 1
ATOM 630 O O . SER A 1 81 ? -3.654 -14.490 1.259 1.00 93.62 81 SER A O 1
ATOM 632 N N . SER A 1 82 ? -1.991 -15.301 -0.009 1.00 88.62 82 SER A N 1
ATOM 633 C CA . SER A 1 82 ? -2.850 -15.652 -1.148 1.00 88.62 82 SER A CA 1
ATOM 634 C C . SER A 1 82 ? -3.917 -16.698 -0.812 1.00 88.62 82 SER A C 1
ATOM 636 O O . SER A 1 82 ? -4.962 -16.725 -1.456 1.00 88.62 82 SER A O 1
ATOM 638 N N . THR A 1 83 ? -3.709 -17.490 0.243 1.00 90.38 83 THR A N 1
ATOM 639 C CA . THR A 1 83 ? -4.673 -18.462 0.779 1.00 90.38 83 THR A CA 1
ATOM 640 C C . THR A 1 83 ? -5.493 -17.912 1.951 1.00 90.38 83 THR A C 1
ATOM 642 O O . THR A 1 83 ? -6.102 -18.685 2.686 1.00 90.38 83 THR A O 1
ATOM 645 N N . SER A 1 84 ? -5.501 -16.587 2.147 1.00 92.94 84 SER A N 1
ATOM 646 C CA . SER A 1 84 ? -6.198 -15.890 3.240 1.00 92.94 84 SER A CA 1
ATOM 647 C C . SER A 1 84 ? -5.701 -16.231 4.650 1.00 92.94 84 SER A C 1
ATOM 649 O O . SER A 1 84 ? -6.405 -15.989 5.629 1.00 92.94 84 SER A O 1
ATOM 651 N N . GLU A 1 85 ? -4.482 -16.757 4.779 1.00 96.19 85 GLU A N 1
ATOM 652 C CA . GLU A 1 85 ? -3.863 -16.970 6.084 1.00 96.19 85 GLU A CA 1
ATOM 653 C C . GLU A 1 85 ? -3.311 -15.650 6.632 1.00 96.19 85 GLU A C 1
ATOM 655 O O . GLU A 1 85 ? -2.614 -14.920 5.927 1.00 96.19 85 GLU A O 1
ATOM 660 N N . MET A 1 86 ? -3.589 -15.359 7.904 1.00 97.69 86 MET A N 1
ATOM 661 C CA . MET A 1 86 ? -2.977 -14.238 8.613 1.00 97.69 86 MET A CA 1
ATOM 662 C C . MET A 1 86 ? -1.623 -14.656 9.191 1.00 97.69 86 MET A C 1
ATOM 664 O O . MET A 1 86 ? -1.544 -15.518 10.063 1.00 97.69 86 MET A O 1
ATOM 668 N N . ILE A 1 87 ? -0.558 -14.012 8.723 1.00 98.25 87 ILE A N 1
ATOM 669 C CA . ILE A 1 87 ? 0.819 -14.256 9.149 1.00 98.25 87 ILE A CA 1
ATOM 670 C C . ILE A 1 87 ? 1.317 -13.008 9.873 1.00 98.25 87 ILE A C 1
ATOM 672 O O . ILE A 1 87 ? 1.441 -11.941 9.275 1.00 98.25 87 ILE A O 1
ATOM 676 N N . HIS A 1 88 ? 1.594 -13.121 11.168 1.00 97.94 88 HIS A N 1
ATOM 677 C CA . HIS A 1 88 ? 2.076 -11.995 11.969 1.00 97.94 88 HIS A CA 1
ATOM 678 C C . HIS A 1 88 ? 3.531 -11.652 11.647 1.00 97.94 88 HIS A C 1
ATOM 680 O O . HIS A 1 88 ? 4.349 -12.541 11.423 1.00 97.94 88 HIS A O 1
ATOM 686 N N . ARG A 1 89 ? 3.893 -10.368 11.736 1.00 97.25 89 ARG A N 1
ATOM 687 C CA . ARG A 1 89 ? 5.270 -9.880 11.504 1.00 97.25 89 ARG A CA 1
ATOM 688 C C . ARG A 1 89 ? 6.332 -10.415 12.464 1.00 97.25 89 ARG A C 1
ATOM 690 O O . ARG A 1 89 ? 7.507 -10.157 12.244 1.00 97.25 89 ARG A O 1
ATOM 697 N N . ASN A 1 90 ? 5.942 -11.115 13.529 1.00 96.62 90 ASN A N 1
ATOM 698 C CA . ASN A 1 90 ? 6.868 -11.794 14.441 1.00 96.62 90 ASN A CA 1
ATOM 699 C C . ASN A 1 90 ? 7.175 -13.234 14.000 1.00 96.62 90 ASN A C 1
ATOM 701 O O . ASN A 1 90 ? 8.126 -13.833 14.496 1.00 96.62 90 ASN A O 1
ATOM 705 N N . ASP A 1 91 ? 6.397 -13.793 13.069 1.00 97.06 91 ASP A N 1
ATOM 706 C CA . ASP A 1 91 ? 6.698 -15.073 12.435 1.00 97.06 91 ASP A CA 1
ATOM 707 C C . ASP A 1 91 ? 7.726 -14.853 11.322 1.00 97.06 91 ASP A C 1
ATOM 709 O O . ASP A 1 91 ? 7.407 -14.763 10.133 1.00 97.06 91 ASP A O 1
ATOM 713 N N . THR A 1 92 ? 8.989 -14.734 11.733 1.00 95.25 92 THR A N 1
ATOM 714 C CA . THR A 1 92 ? 10.100 -14.386 10.840 1.00 95.25 92 THR A CA 1
ATOM 715 C C . THR A 1 92 ? 10.342 -15.415 9.736 1.00 95.25 92 THR A C 1
ATOM 717 O O . THR A 1 92 ? 11.002 -15.106 8.746 1.00 95.25 92 THR A O 1
ATOM 720 N N . SER A 1 93 ? 9.811 -16.631 9.896 1.00 95.50 93 SER A N 1
ATOM 721 C CA . SER A 1 93 ? 9.961 -17.726 8.940 1.00 95.50 93 SER A CA 1
ATOM 722 C C . SER A 1 93 ? 8.979 -17.656 7.771 1.00 95.50 93 SER A C 1
ATOM 724 O O . SER A 1 93 ? 9.260 -18.214 6.711 1.00 95.50 93 SER A O 1
ATOM 726 N N . ARG A 1 94 ? 7.838 -16.975 7.951 1.00 96.81 94 ARG A N 1
ATOM 727 C CA . ARG A 1 94 ? 6.747 -16.944 6.964 1.00 96.81 94 ARG A CA 1
ATOM 728 C C . ARG A 1 94 ? 6.337 -15.547 6.529 1.00 96.81 94 ARG A C 1
ATOM 730 O O . ARG A 1 94 ? 5.781 -15.400 5.444 1.00 96.81 94 ARG A O 1
ATOM 737 N N . PHE A 1 95 ? 6.574 -14.523 7.346 1.00 98.31 95 PHE A N 1
ATOM 738 C CA . PHE A 1 95 ? 6.209 -13.162 6.979 1.00 98.31 95 PHE A CA 1
ATOM 739 C C . PHE A 1 95 ? 7.050 -12.681 5.779 1.00 98.31 95 PHE A C 1
ATOM 741 O O . PHE A 1 95 ? 8.283 -12.726 5.840 1.00 98.31 95 PHE A O 1
ATOM 748 N N . PRO A 1 96 ? 6.434 -12.187 4.690 1.00 97.38 96 PRO A N 1
ATOM 749 C CA . PRO A 1 96 ? 7.162 -11.843 3.473 1.00 97.38 96 PRO A CA 1
ATOM 750 C C . PRO A 1 96 ? 7.766 -10.433 3.564 1.00 97.38 96 PRO A C 1
ATOM 752 O O . PRO A 1 96 ? 7.336 -9.519 2.865 1.00 97.38 96 PRO A O 1
ATOM 755 N N . TYR A 1 97 ? 8.777 -10.230 4.416 1.00 97.94 97 TYR A N 1
ATOM 756 C CA . TYR A 1 97 ? 9.396 -8.907 4.630 1.00 97.94 97 TYR A CA 1
ATOM 757 C C . TYR A 1 97 ? 9.841 -8.230 3.328 1.00 97.94 97 TYR A C 1
ATOM 759 O O . TYR A 1 97 ? 9.622 -7.038 3.142 1.00 97.94 97 TYR A O 1
ATOM 767 N N . SER A 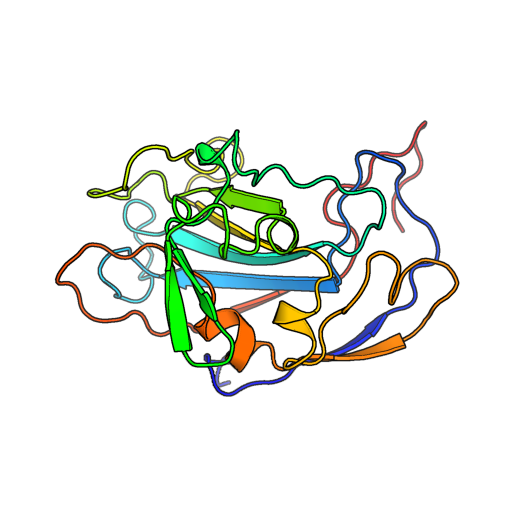1 98 ? 10.407 -8.998 2.392 1.00 96.50 98 SER A N 1
ATOM 768 C CA . SER A 1 98 ? 10.862 -8.508 1.084 1.00 96.50 98 SER A CA 1
ATOM 769 C C . SER A 1 98 ? 9.746 -7.982 0.181 1.00 96.50 98 SER A C 1
ATOM 771 O O . SER A 1 98 ? 10.048 -7.274 -0.778 1.00 96.50 98 SER A O 1
ATOM 773 N N . ALA A 1 99 ? 8.486 -8.316 0.467 1.00 97.56 99 ALA A N 1
ATOM 774 C CA . ALA A 1 99 ? 7.326 -7.863 -0.291 1.00 97.56 99 ALA A CA 1
ATOM 775 C C . ALA A 1 99 ? 6.865 -6.451 0.102 1.00 97.56 99 ALA A C 1
ATOM 777 O O . ALA A 1 99 ? 6.144 -5.806 -0.659 1.00 97.56 99 ALA A O 1
ATOM 778 N N . TYR A 1 100 ? 7.293 -5.969 1.269 1.00 98.06 100 TYR A N 1
ATOM 779 C CA . TYR A 1 100 ? 6.960 -4.656 1.807 1.00 98.06 100 TYR A CA 1
ATOM 780 C C . TYR A 1 100 ? 8.190 -3.755 1.771 1.00 98.06 100 TYR A C 1
ATOM 782 O O . TYR A 1 100 ? 9.298 -4.212 2.037 1.00 98.06 100 TYR A O 1
ATOM 790 N N . HIS A 1 101 ? 8.012 -2.472 1.471 1.00 96.44 101 HIS A N 1
ATOM 791 C CA . HIS A 1 101 ? 9.026 -1.453 1.720 1.00 96.44 101 HIS A CA 1
ATOM 792 C C . HIS A 1 101 ? 8.802 -0.813 3.088 1.00 96.44 101 HIS A C 1
ATOM 794 O O . HIS A 1 101 ? 9.693 -0.879 3.933 1.00 96.44 101 HIS A O 1
ATOM 800 N N . LEU A 1 102 ? 7.613 -0.246 3.306 1.00 95.69 102 LEU A N 1
ATOM 801 C CA . LEU A 1 102 ? 7.262 0.545 4.480 1.00 95.69 102 LEU A CA 1
ATOM 802 C C . LEU A 1 102 ? 5.773 0.393 4.795 1.00 95.69 102 LEU A C 1
ATOM 804 O O . LEU A 1 102 ? 4.923 0.434 3.912 1.00 95.69 102 LEU A O 1
ATOM 808 N N . TYR A 1 103 ? 5.471 0.278 6.077 1.00 97.69 103 TYR A N 1
ATOM 809 C CA . TYR A 1 103 ? 4.179 0.598 6.652 1.00 97.69 103 TYR A CA 1
ATOM 810 C C . TYR A 1 103 ? 4.386 1.697 7.691 1.00 97.69 103 TYR A C 1
ATOM 812 O O . TYR A 1 103 ? 5.262 1.565 8.550 1.00 97.69 103 TYR A O 1
ATOM 820 N N . CYS A 1 104 ? 3.582 2.752 7.621 1.00 96.12 104 CYS A N 1
ATOM 821 C CA . CYS A 1 104 ? 3.478 3.736 8.689 1.00 96.12 104 CYS A CA 1
ATOM 822 C C . CYS A 1 104 ? 2.011 3.936 9.068 1.00 96.12 104 CYS A C 1
ATOM 824 O O . CYS A 1 104 ? 1.118 3.949 8.221 1.00 96.12 104 CYS A O 1
ATOM 826 N N . ALA A 1 105 ? 1.775 4.042 10.368 1.00 96.62 105 ALA A N 1
ATOM 827 C CA . ALA A 1 105 ? 0.456 4.080 10.966 1.00 96.62 105 ALA A CA 1
ATOM 828 C C . ALA A 1 105 ? -0.131 5.502 11.001 1.00 96.62 105 ALA A C 1
ATOM 830 O O . ALA A 1 105 ? 0.619 6.486 11.009 1.00 96.62 105 ALA A O 1
ATOM 831 N N . PRO A 1 106 ? -1.464 5.633 11.123 1.00 95.69 106 PRO A N 1
ATOM 832 C CA . PRO A 1 106 ? -2.074 6.936 11.291 1.00 95.69 106 PRO A CA 1
ATOM 833 C C . PRO A 1 106 ? -1.836 7.521 12.677 1.00 95.69 106 PRO A C 1
ATOM 835 O O . PRO A 1 106 ? -2.066 6.876 13.698 1.00 95.69 106 PRO A O 1
ATOM 838 N N . GLY A 1 107 ? -1.438 8.795 12.716 1.00 93.38 107 GLY A N 1
ATOM 839 C CA . GLY A 1 107 ? -1.115 9.501 13.960 1.00 93.38 107 GLY A CA 1
ATOM 840 C C . GLY A 1 107 ? -2.288 9.669 14.936 1.00 93.38 107 GLY A C 1
ATOM 841 O O . GLY A 1 107 ? -2.062 9.917 16.117 1.00 93.38 107 GLY A O 1
ATOM 842 N N . ASN A 1 108 ? -3.531 9.508 14.471 1.00 93.62 108 ASN A N 1
ATOM 843 C CA . ASN A 1 108 ? -4.747 9.552 15.291 1.00 93.62 108 ASN A CA 1
ATOM 844 C C . ASN A 1 108 ? -5.301 8.154 15.651 1.00 93.62 108 ASN A C 1
ATOM 846 O O . ASN A 1 108 ? -6.435 8.042 16.126 1.00 93.62 108 ASN A O 1
ATOM 850 N N . ALA A 1 109 ? -4.532 7.083 15.427 1.00 94.81 109 ALA A N 1
ATOM 851 C CA . ALA A 1 109 ? -4.878 5.735 15.868 1.00 94.81 109 ALA A CA 1
ATOM 852 C C . ALA A 1 109 ? -4.791 5.590 17.396 1.00 94.81 109 ALA A C 1
ATOM 854 O O . ALA A 1 109 ? -3.850 6.068 18.030 1.00 94.81 109 ALA A O 1
ATOM 855 N N . LYS A 1 110 ? -5.755 4.885 18.001 1.00 94.38 110 LYS A N 1
ATOM 856 C CA . LYS A 1 110 ? -5.858 4.762 19.469 1.00 94.38 110 LYS A CA 1
ATOM 857 C C . LYS A 1 110 ? -5.233 3.489 20.037 1.00 94.38 110 LYS A C 1
ATOM 859 O O . LYS A 1 110 ? -4.873 3.452 21.210 1.00 94.38 110 LYS A O 1
ATOM 864 N N . TYR A 1 111 ? -5.121 2.447 19.217 1.00 96.12 111 TYR A N 1
ATOM 865 C CA . TYR A 1 111 ? -4.811 1.079 19.648 1.00 96.12 111 TYR A CA 1
ATOM 866 C C . TYR A 1 111 ? -3.715 0.434 18.791 1.00 96.12 111 TYR A C 1
ATOM 868 O O . TYR A 1 111 ? -3.824 -0.732 18.416 1.00 96.12 111 TYR A O 1
ATOM 876 N N . LEU A 1 112 ? -2.685 1.198 18.419 1.00 95.38 112 LEU A N 1
ATOM 877 C CA . LEU A 1 112 ? -1.581 0.674 17.615 1.00 95.38 112 LEU A CA 1
ATOM 878 C C . LEU A 1 112 ? -0.785 -0.397 18.368 1.00 95.38 112 LEU A C 1
ATOM 880 O O . LEU A 1 112 ? -0.407 -0.229 19.531 1.00 95.38 112 LEU A O 1
ATOM 884 N N . GLU A 1 113 ? -0.487 -1.489 17.669 1.00 93.81 113 GLU A N 1
ATOM 885 C CA . GLU A 1 113 ? 0.352 -2.566 18.182 1.00 93.81 113 GLU A CA 1
ATOM 886 C C . GLU A 1 113 ? 1.833 -2.179 18.082 1.00 93.81 113 GLU A C 1
ATOM 888 O O . GLU A 1 113 ? 2.370 -1.983 16.989 1.00 93.81 113 GLU A O 1
ATOM 893 N N . LYS A 1 114 ? 2.519 -2.095 19.227 1.00 93.81 114 LYS A N 1
ATOM 894 C CA . LYS A 1 114 ? 3.964 -1.828 19.264 1.00 93.81 114 LYS A CA 1
ATOM 895 C C . LYS A 1 114 ? 4.768 -3.029 18.733 1.00 93.81 114 LYS A C 1
ATOM 897 O O . LYS A 1 114 ? 4.424 -4.161 19.063 1.00 93.81 114 LYS A O 1
ATOM 902 N N . PRO A 1 115 ? 5.878 -2.798 18.007 1.00 95.38 115 PRO A N 1
ATOM 903 C CA . PRO A 1 115 ? 6.406 -1.494 17.594 1.00 95.38 115 PRO A CA 1
ATOM 904 C C . PRO A 1 115 ? 5.647 -0.914 16.390 1.00 95.38 115 PRO A C 1
ATOM 906 O O . PRO A 1 115 ? 5.166 -1.655 15.539 1.00 95.38 115 PRO A O 1
ATOM 909 N N . TYR A 1 116 ? 5.560 0.409 16.299 1.00 94.06 116 TYR A N 1
ATOM 910 C CA . TYR A 1 116 ? 4.982 1.110 15.152 1.00 94.06 116 TYR A CA 1
ATOM 911 C C . TYR A 1 116 ? 5.692 2.447 14.964 1.00 94.06 116 TYR A C 1
ATOM 913 O O . TYR A 1 116 ? 6.120 3.048 15.950 1.00 94.06 116 TYR A O 1
ATOM 921 N N . ASP A 1 117 ? 5.745 2.907 13.720 1.00 92.81 117 ASP A N 1
ATOM 922 C CA . ASP A 1 117 ? 6.027 4.296 13.375 1.00 92.81 117 ASP A CA 1
ATOM 923 C C . ASP A 1 117 ? 4.761 4.928 12.800 1.00 92.81 117 ASP A C 1
ATOM 925 O O . ASP A 1 117 ? 3.998 4.277 12.083 1.00 92.81 117 ASP A O 1
ATOM 929 N N . ASN A 1 118 ? 4.540 6.201 13.114 1.00 93.69 118 ASN A N 1
ATOM 930 C CA . ASN A 1 118 ? 3.480 6.982 12.489 1.00 93.69 118 ASN A CA 1
ATOM 931 C C . ASN A 1 118 ? 4.004 7.617 11.200 1.00 93.69 118 ASN A C 1
ATOM 933 O O . ASN A 1 118 ? 5.189 7.943 11.113 1.00 93.69 118 ASN A O 1
ATOM 937 N N . CYS A 1 119 ? 3.129 7.829 10.219 1.00 91.62 119 CYS A N 1
ATOM 938 C CA . CYS A 1 119 ? 3.499 8.611 9.043 1.00 91.62 119 CYS A CA 1
ATOM 939 C C . CYS A 1 119 ? 3.828 10.059 9.432 1.00 91.62 119 CYS A C 1
ATOM 941 O O . CYS A 1 119 ? 3.298 10.575 10.421 1.00 91.62 119 CYS A O 1
ATOM 943 N N . ASP A 1 120 ? 4.712 10.697 8.660 1.00 79.00 120 ASP A N 1
ATOM 944 C CA . ASP A 1 120 ? 5.192 12.051 8.938 1.00 79.00 120 ASP A CA 1
ATOM 945 C C . ASP A 1 120 ? 4.026 13.060 9.030 1.00 79.00 120 ASP A C 1
ATOM 947 O O . ASP A 1 120 ? 3.327 13.278 8.038 1.00 79.00 120 ASP A O 1
ATOM 951 N N . PRO A 1 121 ? 3.815 13.706 10.192 1.00 69.75 121 PRO A N 1
ATOM 952 C CA . PRO A 1 121 ? 2.742 14.677 10.366 1.00 69.75 121 PRO A CA 1
ATOM 953 C C . PRO A 1 121 ? 3.039 16.033 9.709 1.00 69.75 121 PRO A C 1
ATOM 955 O O . PRO A 1 121 ? 2.142 16.867 9.637 1.00 69.75 121 PRO A O 1
ATOM 958 N N . TYR A 1 122 ? 4.277 16.308 9.278 1.00 61.28 122 TYR A N 1
ATOM 959 C CA . TYR A 1 122 ? 4.618 17.606 8.687 1.00 61.28 122 TYR A CA 1
ATOM 960 C C . TYR A 1 122 ? 4.174 17.722 7.232 1.00 61.28 122 TYR A C 1
ATOM 962 O O . TYR A 1 122 ? 3.767 18.801 6.799 1.00 61.28 122 TYR A O 1
ATOM 970 N N . SER A 1 123 ? 4.233 16.619 6.490 1.00 65.56 123 SER A N 1
ATOM 971 C CA . SER A 1 123 ? 3.919 16.599 5.062 1.00 65.56 123 SER A CA 1
ATOM 972 C C . SER A 1 123 ? 2.429 16.824 4.772 1.00 65.56 123 SER A C 1
ATOM 974 O O . SER A 1 123 ? 2.088 17.325 3.702 1.00 65.56 123 SER A O 1
ATOM 976 N N . ASN A 1 124 ? 1.536 16.510 5.723 1.00 68.75 124 ASN A N 1
ATOM 977 C CA . ASN A 1 124 ? 0.094 16.725 5.593 1.00 68.75 124 ASN A CA 1
ATOM 978 C C . ASN A 1 124 ? -0.568 17.140 6.919 1.00 68.75 124 ASN A C 1
ATOM 980 O O . ASN A 1 124 ? -0.295 16.541 7.954 1.00 68.75 124 ASN A O 1
ATOM 984 N N . PRO A 1 125 ? -1.522 18.096 6.904 1.00 73.31 125 PRO A N 1
ATOM 985 C CA . PRO A 1 125 ? -2.213 18.552 8.118 1.00 73.31 125 PRO A CA 1
ATOM 986 C C . PRO A 1 125 ? -3.151 17.497 8.734 1.00 73.31 125 PRO A C 1
ATOM 988 O O . PRO A 1 125 ? -3.609 17.661 9.862 1.00 73.31 125 PRO A O 1
ATOM 991 N N . GLN A 1 126 ? -3.462 16.437 7.988 1.00 84.44 126 GLN A N 1
ATOM 992 C CA . GLN A 1 126 ? -4.336 15.327 8.370 1.00 84.44 126 GLN A CA 1
ATOM 993 C C . GLN A 1 126 ? -3.509 14.054 8.569 1.00 84.44 126 GLN A C 1
ATOM 995 O O . GLN A 1 126 ? -2.481 13.881 7.914 1.00 84.44 126 GLN A O 1
ATOM 1000 N N . ALA A 1 127 ? -3.962 13.150 9.444 1.00 92.75 127 ALA A N 1
ATOM 1001 C CA . ALA A 1 127 ? -3.257 11.891 9.662 1.00 92.75 127 ALA A CA 1
ATOM 1002 C C . ALA A 1 127 ? -3.159 11.090 8.353 1.00 92.75 127 ALA A C 1
ATOM 1004 O O . ALA A 1 127 ? -4.081 11.085 7.535 1.00 92.75 127 ALA A O 1
ATOM 1005 N N . GLN A 1 128 ? -2.034 10.405 8.168 1.00 94.62 128 GLN A N 1
ATOM 1006 C CA . GLN A 1 128 ? -1.782 9.574 6.998 1.00 94.62 128 GLN A CA 1
ATOM 1007 C C . GLN A 1 128 ? -1.475 8.147 7.408 1.00 94.62 128 GLN A C 1
ATOM 1009 O O . GLN A 1 128 ? -0.920 7.916 8.476 1.00 94.62 128 GLN A O 1
ATOM 1014 N N . GLU A 1 129 ? -1.794 7.207 6.536 1.00 96.69 129 GLU A N 1
ATOM 1015 C CA . GLU A 1 129 ? -1.351 5.826 6.643 1.00 96.69 129 GLU A CA 1
ATOM 1016 C C . GLU A 1 129 ? -0.883 5.345 5.267 1.00 96.69 129 GLU A C 1
ATOM 1018 O O . GLU A 1 129 ? -1.601 5.487 4.274 1.00 96.69 129 GLU A O 1
ATOM 1023 N N . LEU A 1 130 ? 0.329 4.794 5.214 1.00 96.06 130 LEU A N 1
ATOM 1024 C CA . LEU A 1 130 ? 0.968 4.353 3.976 1.00 96.06 130 LEU A CA 1
ATOM 1025 C C . LEU A 1 130 ? 1.271 2.864 4.048 1.00 96.06 130 LEU A C 1
ATOM 1027 O O . LEU A 1 130 ? 1.819 2.376 5.040 1.00 96.06 130 LEU A O 1
ATOM 1031 N N . VAL A 1 131 ? 0.971 2.164 2.957 1.00 98.12 131 VAL A N 1
ATOM 1032 C CA . VAL A 1 131 ? 1.455 0.809 2.698 1.00 98.12 131 VAL A CA 1
ATOM 1033 C C . VAL A 1 131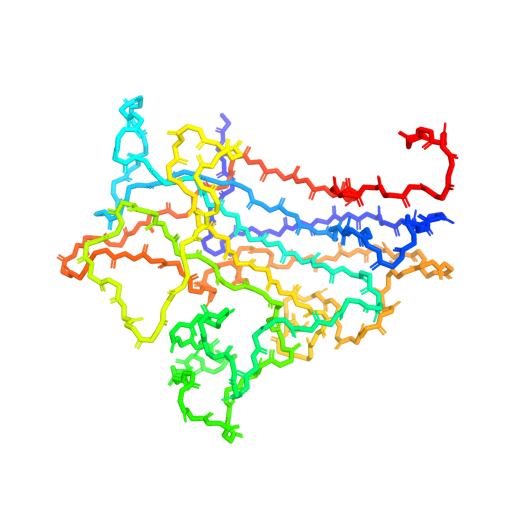 ? 2.228 0.830 1.388 1.00 98.12 131 VAL A C 1
ATOM 1035 O O . VAL A 1 131 ? 1.639 0.846 0.309 1.00 98.12 131 VAL A O 1
ATOM 1038 N N . GLN A 1 132 ? 3.551 0.790 1.494 1.00 97.56 132 GLN A N 1
ATOM 1039 C CA . GLN A 1 132 ? 4.460 0.714 0.360 1.00 97.56 132 GLN A CA 1
ATOM 1040 C C . GLN A 1 132 ? 4.929 -0.728 0.180 1.00 97.56 132 GLN A C 1
ATOM 1042 O O . GLN A 1 132 ? 5.494 -1.334 1.097 1.00 97.56 132 GLN A O 1
ATOM 1047 N N . ILE A 1 133 ? 4.722 -1.282 -1.008 1.00 98.19 133 ILE A N 1
ATOM 1048 C CA . ILE A 1 133 ? 5.119 -2.639 -1.392 1.00 98.19 133 ILE A CA 1
ATOM 1049 C C . ILE A 1 133 ? 6.177 -2.620 -2.496 1.00 98.19 133 ILE A C 1
ATOM 1051 O O . ILE A 1 133 ? 6.386 -1.620 -3.184 1.00 98.19 133 ILE A O 1
ATOM 1055 N N . LEU A 1 134 ? 6.873 -3.747 -2.628 1.00 97.62 134 LEU A N 1
ATOM 1056 C CA . LEU A 1 134 ? 7.938 -3.971 -3.604 1.00 97.62 134 LEU A CA 1
ATOM 1057 C C . LEU A 1 134 ? 7.590 -5.147 -4.524 1.00 97.62 134 LEU A C 1
ATOM 1059 O O . LEU A 1 134 ? 6.805 -6.008 -4.120 1.00 97.62 134 LEU A O 1
ATOM 1063 N N . PRO A 1 135 ? 8.212 -5.240 -5.717 1.00 97.69 135 PRO A N 1
ATOM 1064 C CA . PRO A 1 135 ? 8.092 -6.392 -6.596 1.00 97.69 135 PRO A CA 1
ATOM 1065 C C . PRO A 1 135 ? 8.382 -7.692 -5.853 1.00 97.69 135 PRO A C 1
ATOM 1067 O O . PRO A 1 135 ? 9.442 -7.840 -5.233 1.00 97.69 135 PRO A O 1
ATOM 1070 N N . HIS A 1 136 ? 7.421 -8.611 -5.889 1.00 97.69 136 HIS A N 1
ATOM 1071 C CA . HIS A 1 136 ? 7.484 -9.857 -5.139 1.00 97.69 136 HIS A CA 1
ATOM 1072 C C . HIS A 1 136 ? 6.492 -10.891 -5.694 1.00 97.69 136 HIS A C 1
ATOM 1074 O O . HIS A 1 136 ? 5.374 -10.512 -6.061 1.00 97.69 136 HIS A O 1
ATOM 1080 N N . PRO A 1 137 ? 6.808 -12.203 -5.659 1.00 97.25 137 PRO A N 1
ATOM 1081 C CA . PRO A 1 137 ? 5.881 -13.251 -6.100 1.00 97.25 137 PRO A CA 1
ATOM 1082 C C . PRO A 1 137 ? 4.521 -13.250 -5.398 1.00 97.25 137 PRO A C 1
ATOM 1084 O O . PRO A 1 137 ? 3.521 -13.644 -5.989 1.00 97.25 137 PRO A O 1
ATOM 1087 N N . GLU A 1 138 ? 4.464 -12.747 -4.164 1.00 96.81 138 GLU A N 1
ATOM 1088 C CA . GLU A 1 138 ? 3.217 -12.624 -3.393 1.00 96.81 138 GLU A CA 1
ATOM 1089 C C . GLU A 1 138 ? 2.159 -11.757 -4.103 1.00 96.81 138 GLU A C 1
ATOM 1091 O O . GLU A 1 138 ? 0.954 -11.967 -3.945 1.00 96.81 138 GLU A O 1
ATOM 1096 N N . TRP A 1 139 ? 2.604 -10.797 -4.919 1.00 97.44 139 TRP A N 1
ATOM 1097 C CA . TRP A 1 139 ? 1.736 -9.857 -5.629 1.00 97.44 139 TRP A CA 1
ATOM 1098 C C . TRP A 1 139 ? 1.454 -10.269 -7.075 1.00 97.44 139 TRP A C 1
ATOM 1100 O O . TRP A 1 139 ? 0.515 -9.750 -7.679 1.00 97.44 139 TRP A O 1
ATOM 1110 N N . ALA A 1 140 ? 2.210 -11.228 -7.619 1.00 97.06 140 ALA A N 1
ATOM 1111 C CA . ALA A 1 140 ? 2.116 -11.649 -9.017 1.00 97.06 140 ALA A CA 1
ATOM 1112 C C . ALA A 1 140 ? 0.728 -12.202 -9.382 1.00 97.06 140 ALA A C 1
ATOM 1114 O O . ALA A 1 140 ? 0.250 -11.994 -10.495 1.00 97.06 140 ALA A O 1
ATOM 1115 N N . VAL A 1 141 ? 0.030 -12.827 -8.424 1.00 96.38 141 VAL A N 1
ATOM 1116 C CA . VAL A 1 141 ? -1.360 -13.291 -8.601 1.00 96.38 141 VAL A CA 1
ATOM 1117 C C . VAL A 1 141 ? -2.333 -12.155 -8.956 1.00 96.38 141 VAL A C 1
ATOM 1119 O O . VAL A 1 141 ? -3.358 -12.398 -9.585 1.00 96.38 141 VAL A O 1
ATOM 1122 N N . HIS A 1 142 ? -1.991 -10.912 -8.607 1.00 97.75 142 HIS A N 1
ATOM 1123 C CA . HIS A 1 142 ? -2.763 -9.706 -8.923 1.00 97.75 142 HIS A CA 1
ATOM 1124 C C . HIS A 1 142 ? -2.217 -8.950 -10.142 1.00 97.75 142 HIS A C 1
ATOM 1126 O O . HIS A 1 142 ? -2.592 -7.804 -10.367 1.00 97.75 142 HIS A O 1
ATOM 1132 N N . GLY A 1 143 ? -1.300 -9.548 -10.908 1.00 97.94 143 GLY A N 1
ATOM 1133 C CA . GLY A 1 143 ? -0.694 -8.940 -12.097 1.00 97.94 143 GLY A CA 1
ATOM 1134 C C . GLY A 1 143 ? 0.426 -7.935 -11.813 1.00 97.94 143 GLY A C 1
ATOM 1135 O O . GLY A 1 143 ? 0.915 -7.300 -12.743 1.00 97.94 143 GLY A O 1
ATOM 1136 N N . TYR A 1 144 ? 0.848 -7.783 -10.555 1.00 98.19 144 TYR A N 1
ATOM 1137 C CA . TYR A 1 144 ? 1.948 -6.894 -10.172 1.00 98.19 144 TYR A CA 1
ATOM 1138 C C . TYR A 1 144 ? 3.327 -7.525 -10.459 1.00 98.19 144 TYR A C 1
ATOM 1140 O O . TYR A 1 144 ? 3.424 -8.746 -10.588 1.00 98.19 144 TYR A O 1
ATOM 1148 N N . PRO A 1 145 ? 4.403 -6.714 -10.526 1.00 98.06 145 PRO A N 1
ATOM 1149 C CA . PRO A 1 145 ? 5.775 -7.187 -10.699 1.00 98.06 145 PRO A CA 1
ATOM 1150 C C . PRO A 1 145 ? 6.161 -8.327 -9.744 1.00 98.06 145 PRO A C 1
ATOM 1152 O O . PRO A 1 145 ? 6.075 -8.184 -8.522 1.00 98.06 145 PRO A O 1
ATOM 1155 N N . GLU A 1 146 ? 6.641 -9.440 -10.301 1.00 97.44 146 GLU A N 1
ATOM 1156 C CA . GLU A 1 146 ? 7.129 -10.584 -9.521 1.00 97.44 146 GLU A CA 1
ATOM 1157 C C . GLU A 1 146 ? 8.550 -10.319 -9.007 1.00 97.44 146 GLU A C 1
ATOM 1159 O O . GLU A 1 146 ? 8.906 -10.735 -7.903 1.00 97.44 146 GLU A O 1
ATOM 1164 N N . ARG A 1 147 ? 9.377 -9.624 -9.803 1.00 97.19 147 ARG A N 1
ATOM 1165 C CA . ARG A 1 147 ? 10.807 -9.434 -9.537 1.00 97.19 147 ARG A CA 1
ATOM 1166 C C . ARG A 1 147 ? 11.201 -7.971 -9.648 1.00 97.19 147 ARG A C 1
ATOM 1168 O O . ARG A 1 147 ? 10.661 -7.207 -10.445 1.00 97.19 147 ARG A O 1
ATOM 1175 N N . LYS A 1 148 ? 12.206 -7.575 -8.863 1.00 94.56 148 LYS A N 1
ATOM 1176 C CA . LYS A 1 148 ? 12.806 -6.243 -8.989 1.00 94.56 148 LYS A CA 1
ATOM 1177 C C . LYS A 1 148 ? 13.346 -6.057 -10.407 1.00 94.56 148 LYS A C 1
ATOM 1179 O O . LYS A 1 148 ? 14.109 -6.893 -10.884 1.00 94.56 148 LYS A O 1
ATOM 1184 N N . GLY A 1 149 ? 12.970 -4.950 -11.041 1.00 93.94 149 GLY A N 1
ATOM 1185 C CA . GLY A 1 149 ? 13.363 -4.611 -12.409 1.00 93.94 149 GLY A CA 1
ATOM 1186 C C . GLY A 1 149 ? 12.303 -4.917 -13.468 1.00 93.94 149 GLY A C 1
ATOM 1187 O O . GLY A 1 149 ? 12.413 -4.380 -14.565 1.00 93.94 149 GLY A O 1
ATOM 1188 N N . ASP A 1 150 ? 11.264 -5.697 -13.152 1.00 96.75 150 ASP A N 1
ATOM 1189 C CA . ASP A 1 150 ? 10.116 -5.859 -14.050 1.00 96.75 150 ASP A CA 1
ATOM 1190 C C . ASP A 1 150 ? 9.415 -4.508 -14.277 1.00 96.75 150 ASP A C 1
ATOM 1192 O O . ASP A 1 150 ? 9.006 -3.843 -13.323 1.00 96.75 150 ASP A O 1
ATOM 1196 N N . GLY A 1 151 ? 9.250 -4.108 -15.542 1.00 94.31 151 GLY A N 1
ATOM 1197 C CA . GLY A 1 151 ? 8.649 -2.821 -15.917 1.00 94.31 151 GLY A CA 1
ATOM 1198 C C . GLY A 1 151 ? 9.547 -1.607 -15.709 1.00 94.31 151 GLY A C 1
ATOM 1199 O O . GLY A 1 151 ? 9.044 -0.482 -15.692 1.00 94.31 151 GLY A O 1
ATOM 1200 N N . TRP A 1 152 ? 10.847 -1.818 -15.486 1.00 94.12 152 TRP A N 1
ATOM 1201 C CA . TRP A 1 152 ? 11.813 -0.736 -15.321 1.00 94.12 152 TRP A CA 1
ATOM 1202 C C . TRP A 1 152 ? 12.402 -0.279 -16.668 1.00 94.12 152 TRP A C 1
ATOM 1204 O O . TRP A 1 152 ? 11.889 -0.585 -17.743 1.00 94.12 152 TRP A O 1
ATOM 1214 N N . ILE A 1 153 ? 13.473 0.513 -16.621 1.00 93.56 153 ILE A N 1
ATOM 1215 C CA . ILE A 1 153 ? 14.123 1.099 -17.798 1.00 93.56 153 ILE A CA 1
ATOM 1216 C C . ILE A 1 153 ? 14.514 0.013 -18.809 1.00 93.56 153 ILE A C 1
ATOM 1218 O O . ILE A 1 153 ? 15.235 -0.926 -18.476 1.00 93.56 153 ILE A O 1
ATOM 1222 N N . GLY A 1 154 ? 14.076 0.191 -20.059 1.00 94.94 154 GLY A N 1
ATOM 1223 C CA . GLY A 1 154 ? 14.308 -0.759 -21.153 1.00 94.94 154 GLY A CA 1
ATOM 1224 C C . GLY A 1 154 ? 13.283 -1.894 -21.237 1.00 94.94 154 GLY A C 1
ATOM 1225 O O . GLY A 1 154 ? 13.397 -2.735 -22.125 1.00 94.94 154 GLY A O 1
ATOM 1226 N N . ASP A 1 155 ? 12.278 -1.899 -20.361 1.00 96.44 155 ASP A N 1
ATOM 1227 C CA . ASP A 1 155 ? 11.238 -2.924 -20.276 1.00 96.44 155 ASP A CA 1
ATOM 1228 C C . ASP A 1 155 ? 9.834 -2.285 -20.243 1.00 96.44 155 ASP A C 1
ATOM 1230 O O . ASP A 1 155 ? 9.144 -2.324 -19.220 1.00 96.44 155 ASP A O 1
ATOM 1234 N N . PRO A 1 156 ? 9.399 -1.633 -21.341 1.00 95.56 156 PRO A N 1
ATOM 1235 C CA . PRO A 1 156 ? 8.064 -1.060 -21.419 1.00 95.56 156 PRO A CA 1
ATOM 1236 C C . PRO A 1 156 ? 7.012 -2.170 -21.389 1.00 95.56 156 PRO A C 1
ATOM 1238 O O . PRO A 1 156 ? 7.069 -3.123 -22.171 1.00 95.56 156 PRO A O 1
ATOM 1241 N N . ARG A 1 157 ? 6.016 -2.038 -20.512 1.00 96.25 157 ARG A N 1
ATOM 1242 C CA . ARG A 1 157 ? 4.983 -3.066 -20.321 1.00 96.25 157 ARG A CA 1
ATOM 1243 C C . ARG A 1 157 ? 3.595 -2.465 -20.201 1.00 96.25 157 ARG A C 1
ATOM 1245 O O . ARG A 1 157 ? 3.402 -1.401 -19.614 1.00 96.25 157 ARG A O 1
ATOM 1252 N N . THR A 1 158 ? 2.614 -3.200 -20.717 1.00 98.19 158 THR A N 1
ATOM 1253 C CA . THR A 1 158 ? 1.213 -3.009 -20.346 1.00 98.19 158 THR A CA 1
ATOM 1254 C C . THR A 1 158 ? 0.891 -3.911 -19.168 1.00 98.19 158 THR A C 1
ATOM 1256 O O . THR A 1 158 ? 1.014 -5.130 -19.260 1.00 98.19 158 THR A O 1
ATOM 1259 N N . TRP A 1 159 ? 0.459 -3.298 -18.079 1.00 98.12 159 TRP A N 1
ATOM 1260 C CA . TRP A 1 159 ? 0.055 -3.954 -16.852 1.00 98.12 159 TRP A CA 1
ATOM 1261 C C . TRP A 1 159 ? -1.460 -4.107 -16.809 1.00 98.12 159 TRP A C 1
ATOM 1263 O O . TRP A 1 159 ? -2.186 -3.175 -17.154 1.00 98.12 159 TRP A O 1
ATOM 1273 N N . GLU A 1 160 ? -1.926 -5.265 -16.349 1.00 98.44 160 GLU A N 1
ATOM 1274 C CA . GLU A 1 160 ? -3.306 -5.487 -15.916 1.00 98.44 160 GLU A CA 1
ATOM 1275 C C . GLU A 1 160 ? -3.288 -5.817 -14.427 1.00 98.44 160 GLU A C 1
ATOM 1277 O O . GLU A 1 160 ? -3.039 -6.952 -14.028 1.00 98.44 160 GLU A O 1
ATOM 1282 N N . LEU A 1 161 ? -3.508 -4.797 -13.608 1.00 98.50 161 LEU A N 1
ATOM 1283 C CA . LEU A 1 161 ? -3.387 -4.878 -12.162 1.00 98.50 161 LEU A CA 1
ATOM 1284 C C . LEU A 1 161 ? -4.759 -5.142 -11.547 1.00 98.50 161 LEU A C 1
ATOM 1286 O O . LEU A 1 161 ? -5.686 -4.349 -11.728 1.00 98.50 161 LEU A O 1
ATOM 1290 N N . ASP A 1 162 ? -4.891 -6.220 -10.777 1.00 98.44 162 ASP A N 1
ATOM 1291 C CA . ASP A 1 162 ? -6.043 -6.454 -9.902 1.00 98.44 162 ASP A CA 1
ATOM 1292 C C . ASP A 1 162 ? -5.902 -5.635 -8.613 1.00 98.44 162 ASP A C 1
ATOM 1294 O O . ASP A 1 162 ? -5.673 -6.130 -7.506 1.00 98.44 162 ASP A O 1
ATOM 1298 N N . THR A 1 163 ? -5.948 -4.317 -8.799 1.00 98.25 163 THR A N 1
ATOM 1299 C CA . THR A 1 163 ? -5.713 -3.325 -7.753 1.00 98.25 163 THR A CA 1
ATOM 1300 C C . THR A 1 163 ? -6.725 -3.449 -6.620 1.00 98.25 163 THR A C 1
ATOM 1302 O O . THR A 1 163 ? -6.360 -3.314 -5.450 1.00 98.25 163 THR A O 1
ATOM 1305 N N . GLY A 1 164 ? -7.988 -3.740 -6.934 1.00 97.75 164 GLY A N 1
ATOM 1306 C CA . GLY A 1 164 ? -9.023 -3.962 -5.935 1.00 97.75 164 GLY A CA 1
ATOM 1307 C C . GLY A 1 164 ? -8.714 -5.173 -5.059 1.00 97.75 164 GLY A C 1
ATOM 1308 O O . GLY A 1 164 ? -8.708 -5.045 -3.829 1.00 97.75 164 GLY A O 1
ATOM 1309 N N . ALA A 1 165 ? -8.402 -6.321 -5.665 1.00 97.31 165 ALA A N 1
ATOM 1310 C CA . ALA A 1 165 ? -8.077 -7.530 -4.921 1.00 97.31 165 ALA A CA 1
ATOM 1311 C C . ALA A 1 165 ? -6.824 -7.351 -4.051 1.00 97.31 165 ALA A C 1
ATOM 1313 O O . ALA A 1 165 ? -6.874 -7.654 -2.855 1.00 97.31 165 ALA A O 1
ATOM 1314 N N . LEU A 1 166 ? -5.733 -6.798 -4.594 1.00 97.62 166 LEU A N 1
ATOM 1315 C CA . LEU A 1 166 ? -4.514 -6.555 -3.818 1.00 97.62 16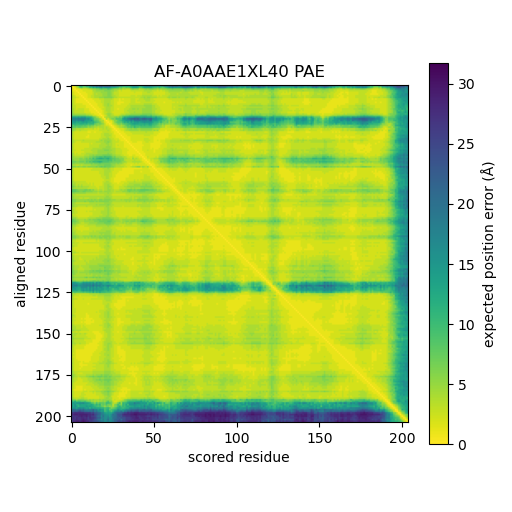6 LEU A CA 1
ATOM 1316 C C . LEU A 1 166 ? -4.768 -5.600 -2.647 1.00 97.62 166 LEU A C 1
ATOM 1318 O O . LEU A 1 166 ? -4.490 -5.943 -1.498 1.00 97.62 166 LEU A O 1
ATOM 1322 N N . SER A 1 167 ? -5.346 -4.428 -2.915 1.00 97.19 167 SER A N 1
ATOM 1323 C CA . SER A 1 167 ? -5.585 -3.413 -1.884 1.00 97.19 167 SER A CA 1
ATOM 1324 C C . SER A 1 167 ? -6.537 -3.888 -0.786 1.00 97.19 167 SER A C 1
ATOM 1326 O O . SER A 1 167 ? -6.444 -3.392 0.330 1.00 97.19 167 SER A O 1
ATOM 1328 N N . SER A 1 168 ? -7.418 -4.864 -1.048 1.00 95.69 168 SER A N 1
ATOM 1329 C CA . SER A 1 168 ? -8.257 -5.502 -0.019 1.00 95.69 168 SER A CA 1
ATOM 1330 C C . SER A 1 168 ? -7.478 -6.405 0.948 1.00 95.69 168 SER A C 1
ATOM 1332 O O . SER A 1 168 ? -7.879 -6.551 2.101 1.00 95.69 168 SER A O 1
ATOM 1334 N N . ARG A 1 169 ? -6.353 -6.979 0.498 1.00 95.31 169 ARG A N 1
ATOM 1335 C CA . ARG A 1 169 ? -5.492 -7.874 1.292 1.00 95.31 169 ARG A CA 1
ATOM 1336 C C . ARG A 1 169 ? -4.453 -7.118 2.114 1.00 95.31 169 ARG A C 1
ATOM 1338 O O . ARG A 1 169 ? -3.941 -7.655 3.094 1.00 95.31 169 ARG A O 1
ATOM 1345 N N . LEU A 1 170 ? -4.129 -5.890 1.712 1.00 97.75 170 LEU A N 1
ATOM 1346 C CA . LEU A 1 170 ? -3.202 -5.038 2.446 1.00 97.75 170 LEU A CA 1
ATOM 1347 C C . LEU A 1 170 ? -3.798 -4.603 3.790 1.00 97.75 170 LEU A C 1
ATOM 1349 O O . LEU A 1 170 ? -5.005 -4.352 3.924 1.00 97.75 170 LEU A O 1
ATOM 1353 N N . TYR A 1 171 ? -2.914 -4.523 4.783 1.00 97.69 171 TYR A N 1
ATOM 1354 C CA . TYR A 1 171 ? -3.236 -4.048 6.118 1.00 97.69 171 TYR A CA 1
ATOM 1355 C C . TYR A 1 171 ? -3.475 -2.539 6.087 1.00 97.69 171 TYR A C 1
ATOM 1357 O O . TYR A 1 171 ? -2.595 -1.791 5.682 1.00 97.69 171 TYR A O 1
ATOM 1365 N N . PHE A 1 172 ? -4.639 -2.114 6.569 1.00 97.62 172 PHE A N 1
ATOM 1366 C CA . PHE A 1 172 ? -4.909 -0.731 6.942 1.00 97.62 172 PHE A CA 1
ATOM 1367 C C . PHE A 1 172 ? -5.524 -0.741 8.334 1.00 97.62 172 PHE A C 1
ATOM 1369 O O . PHE A 1 172 ? -6.401 -1.561 8.626 1.00 97.62 172 PHE A O 1
ATOM 1376 N N . TYR A 1 173 ? -5.046 0.151 9.184 1.00 97.56 173 TYR A N 1
ATOM 1377 C CA . TYR A 1 173 ? -5.426 0.271 10.568 1.00 97.56 173 TYR A CA 1
ATOM 1378 C C . TYR A 1 173 ? -6.907 0.603 10.697 1.00 97.56 173 TYR A C 1
ATOM 1380 O O . TYR A 1 173 ? -7.464 1.448 9.987 1.00 97.56 173 TYR A O 1
ATOM 1388 N N . GLN A 1 174 ? -7.522 -0.050 11.674 1.00 96.00 174 GLN A N 1
ATOM 1389 C CA . GLN A 1 174 ? -8.878 0.216 12.093 1.00 96.00 174 GLN A CA 1
ATOM 1390 C C . GLN A 1 174 ? -8.986 0.019 13.607 1.00 96.00 174 GLN A C 1
ATOM 1392 O O . GLN A 1 174 ? -8.418 -0.929 14.155 1.00 96.00 174 GLN A O 1
ATOM 1397 N N . ASP A 1 175 ? -9.721 0.904 14.282 1.00 96.75 175 ASP A N 1
ATOM 1398 C CA . ASP A 1 175 ? -9.974 0.793 15.716 1.00 96.75 175 ASP A CA 1
ATOM 1399 C C . ASP A 1 175 ? -10.703 -0.541 15.997 1.00 96.75 175 ASP A C 1
ATOM 1401 O O . ASP A 1 175 ? -11.716 -0.839 15.346 1.00 96.75 175 ASP A O 1
ATOM 1405 N N . PRO A 1 176 ? -10.237 -1.360 16.960 1.00 96.12 176 PRO A N 1
ATOM 1406 C CA . PRO A 1 176 ? -10.882 -2.623 17.298 1.00 96.12 176 PRO A CA 1
ATOM 1407 C C . PRO A 1 176 ? -12.363 -2.453 17.662 1.00 96.12 176 PRO A C 1
ATOM 1409 O O . PRO A 1 176 ? -12.747 -1.510 18.351 1.00 96.12 176 PRO A O 1
ATOM 1412 N N . GLY A 1 177 ? -13.203 -3.391 17.217 1.00 96.00 177 GLY A N 1
ATOM 1413 C CA . GLY A 1 177 ? -14.642 -3.394 17.512 1.00 96.00 177 GLY A CA 1
ATOM 1414 C C . GLY A 1 177 ? -15.483 -2.416 16.683 1.00 96.00 177 GLY A C 1
ATOM 1415 O O . GLY A 1 177 ? -16.683 -2.297 16.923 1.00 96.00 177 GLY A O 1
ATOM 1416 N N . THR A 1 178 ? -14.891 -1.727 15.706 1.00 96.25 178 THR A N 1
ATOM 1417 C CA . THR A 1 178 ? -15.617 -0.822 14.804 1.00 96.25 178 THR A CA 1
ATOM 1418 C C . THR A 1 178 ? -16.080 -1.529 13.526 1.00 96.25 178 THR A C 1
ATOM 1420 O O . THR A 1 178 ? -15.636 -2.633 13.206 1.00 96.25 178 THR A O 1
ATOM 1423 N N . LYS A 1 179 ? -17.013 -0.916 12.786 1.00 96.25 179 LYS A N 1
ATOM 1424 C CA . LYS A 1 179 ? -17.511 -1.476 11.519 1.00 96.25 179 LYS A CA 1
ATOM 1425 C C . LYS A 1 179 ? -16.423 -1.424 10.450 1.00 96.25 179 LYS A C 1
ATOM 1427 O O . LYS A 1 179 ? -15.675 -0.458 10.398 1.00 96.25 179 LYS A O 1
ATOM 1432 N N . LEU A 1 180 ? -16.347 -2.417 9.570 1.00 94.19 180 LEU A N 1
ATOM 1433 C CA . LEU A 1 180 ? -15.351 -2.419 8.493 1.00 94.19 180 LEU A CA 1
ATOM 1434 C C . LEU A 1 180 ? -15.514 -1.204 7.569 1.00 94.19 180 LEU A C 1
ATOM 1436 O O . LEU A 1 180 ? -16.623 -0.899 7.122 1.00 94.19 180 LEU A O 1
ATOM 1440 N N . ALA A 1 181 ? -14.399 -0.537 7.271 1.00 95.19 181 ALA A N 1
ATOM 1441 C CA . ALA A 1 181 ? -14.367 0.549 6.301 1.00 95.19 181 ALA A CA 1
ATOM 1442 C C . ALA A 1 181 ? -14.649 0.039 4.880 1.00 95.19 181 ALA A C 1
ATOM 1444 O O . ALA A 1 181 ? -14.124 -0.997 4.461 1.00 95.19 181 ALA A O 1
ATOM 1445 N N . LYS A 1 182 ? -15.409 0.812 4.099 1.00 94.75 182 LYS A N 1
ATOM 1446 C CA . LYS A 1 182 ? -15.469 0.632 2.643 1.00 94.75 182 LYS A CA 1
ATOM 1447 C C . LYS A 1 182 ? -14.274 1.332 2.001 1.00 94.75 182 LYS A C 1
ATOM 1449 O O . LYS A 1 182 ? -14.084 2.527 2.213 1.00 94.75 182 LYS A O 1
ATOM 1454 N N . ARG A 1 183 ? -13.484 0.602 1.211 1.00 95.44 183 ARG A N 1
ATOM 1455 C CA . ARG A 1 183 ? -12.263 1.121 0.570 1.00 95.44 183 ARG A CA 1
ATOM 1456 C C . ARG A 1 183 ? -12.591 1.640 -0.826 1.00 95.44 183 ARG A C 1
ATOM 1458 O O . ARG A 1 183 ? -12.539 0.890 -1.798 1.00 95.44 183 ARG A O 1
ATOM 1465 N N . VAL A 1 184 ? -12.976 2.911 -0.896 1.00 95.62 184 VAL A N 1
ATOM 1466 C CA . VAL A 1 184 ? -13.310 3.619 -2.139 1.00 95.62 184 VAL A CA 1
ATOM 1467 C C . VAL A 1 184 ? -12.127 4.495 -2.537 1.00 95.62 184 VAL A C 1
ATOM 1469 O O . VAL A 1 184 ? -11.774 5.406 -1.795 1.00 95.62 184 VAL A O 1
ATOM 1472 N N . TRP A 1 185 ? -11.512 4.246 -3.687 1.00 96.25 185 TRP A N 1
ATOM 1473 C CA . TRP A 1 185 ? -10.279 4.922 -4.099 1.00 96.25 185 TRP A CA 1
ATOM 1474 C C . TRP A 1 185 ? -10.590 6.122 -4.987 1.00 96.25 185 TRP A C 1
ATOM 1476 O O . TRP A 1 185 ? -11.234 5.996 -6.027 1.00 96.25 185 TRP A O 1
ATOM 1486 N N . SER A 1 186 ? -10.171 7.307 -4.548 1.00 93.94 186 SER A N 1
ATOM 1487 C CA . SER A 1 186 ? -10.492 8.582 -5.200 1.00 93.94 186 SER A CA 1
ATOM 1488 C C . SER A 1 186 ? -9.374 9.106 -6.093 1.00 93.94 186 SER A C 1
ATOM 1490 O O . SER A 1 186 ? -9.633 9.967 -6.931 1.00 93.94 186 SER A O 1
ATOM 1492 N N . SER A 1 187 ? -8.148 8.609 -5.924 1.00 94.62 187 SER A N 1
ATOM 1493 C CA . SER A 1 187 ? -7.001 8.993 -6.744 1.00 94.62 187 SER A CA 1
ATOM 1494 C C . SER A 1 187 ? -6.208 7.779 -7.201 1.00 94.62 187 SER A C 1
ATOM 1496 O O . SER A 1 187 ? -6.171 6.743 -6.536 1.00 94.62 187 SER A O 1
ATOM 1498 N N . ILE A 1 188 ? -5.570 7.950 -8.353 1.00 94.38 188 ILE A N 1
ATOM 1499 C CA . ILE A 1 188 ? -4.609 7.029 -8.939 1.00 94.38 188 ILE A CA 1
ATOM 1500 C C . ILE A 1 188 ? -3.454 7.865 -9.487 1.00 94.38 188 ILE A C 1
ATOM 1502 O O . ILE A 1 188 ? -3.677 8.774 -10.285 1.00 94.38 188 ILE A O 1
ATOM 1506 N N . ASN A 1 189 ? -2.239 7.549 -9.065 1.00 93.25 189 ASN A N 1
ATOM 1507 C CA . ASN A 1 189 ? -1.008 8.154 -9.543 1.00 93.25 189 ASN A CA 1
ATOM 1508 C C . ASN A 1 189 ? -0.074 7.060 -10.074 1.00 93.25 189 ASN A C 1
ATOM 1510 O O . ASN A 1 189 ? -0.087 5.914 -9.618 1.00 93.25 189 ASN A O 1
ATOM 1514 N N . VAL A 1 190 ? 0.727 7.419 -11.072 1.00 92.12 190 VAL A N 1
ATOM 1515 C CA . VAL A 1 190 ? 1.741 6.568 -11.701 1.00 92.12 190 VAL A CA 1
ATOM 1516 C C . VAL A 1 190 ? 2.925 7.465 -12.024 1.00 92.12 190 VAL A C 1
ATOM 1518 O O . VAL A 1 190 ? 2.727 8.593 -12.471 1.00 92.12 190 VAL A O 1
ATOM 1521 N N . GLY A 1 191 ? 4.144 6.965 -11.853 1.00 85.56 191 GLY A N 1
ATOM 1522 C CA . GLY A 1 191 ? 5.348 7.701 -12.212 1.00 85.56 191 GLY A CA 1
ATOM 1523 C C . GLY A 1 191 ? 6.199 8.094 -11.014 1.00 85.56 191 GLY A C 1
ATOM 1524 O O . GLY A 1 191 ? 6.136 7.487 -9.946 1.00 85.56 191 GLY A O 1
ATOM 1525 N N . THR A 1 192 ? 7.043 9.097 -11.217 1.00 79.56 192 THR A N 1
ATOM 1526 C CA . THR A 1 192 ? 7.985 9.561 -10.201 1.00 79.56 192 THR A CA 1
ATOM 1527 C C . THR A 1 192 ? 7.265 10.322 -9.096 1.00 79.56 192 THR A C 1
ATOM 1529 O O . THR A 1 192 ? 6.599 11.316 -9.369 1.00 79.56 192 THR A O 1
ATOM 1532 N N . GLU A 1 193 ? 7.447 9.897 -7.851 1.00 69.81 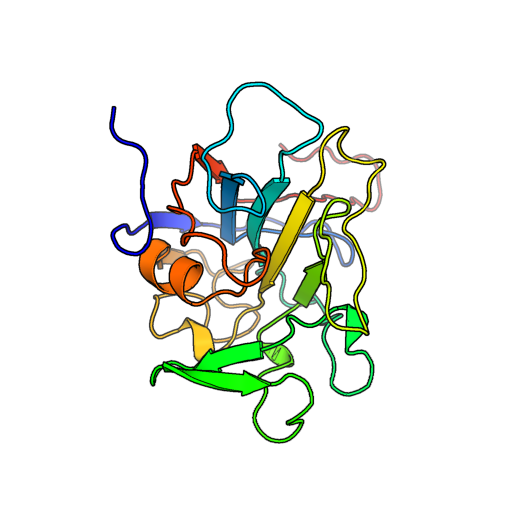193 GLU A N 1
ATOM 1533 C CA . GLU A 1 193 ? 6.982 10.643 -6.679 1.00 69.81 193 GLU A CA 1
ATOM 1534 C C . GLU A 1 193 ? 8.087 11.560 -6.155 1.00 69.81 193 GLU A C 1
ATOM 1536 O O . GLU A 1 193 ? 7.901 12.767 -6.022 1.00 69.81 193 GLU A O 1
ATOM 1541 N N . ILE A 1 194 ? 9.273 10.995 -5.924 1.00 61.91 194 ILE A N 1
ATOM 1542 C CA . ILE A 1 194 ? 10.463 11.737 -5.517 1.00 61.91 194 ILE A CA 1
ATOM 1543 C C . ILE A 1 194 ? 11.460 11.642 -6.662 1.00 61.91 194 ILE A C 1
ATOM 1545 O O . ILE A 1 194 ? 11.920 10.548 -6.979 1.00 61.91 194 ILE A O 1
ATOM 1549 N N . TYR A 1 195 ? 11.799 12.778 -7.275 1.00 57.41 195 TYR A N 1
ATOM 1550 C CA . TYR A 1 195 ? 12.880 12.881 -8.254 1.00 57.41 195 TYR A CA 1
ATOM 1551 C C . TYR A 1 195 ? 14.044 13.670 -7.654 1.00 57.41 195 TYR A C 1
ATOM 1553 O O . TYR A 1 195 ? 13.919 14.864 -7.388 1.00 57.41 195 TYR A O 1
ATOM 1561 N N . VAL A 1 196 ? 15.192 13.021 -7.463 1.00 58.34 196 VAL A N 1
ATOM 1562 C CA . VAL A 1 196 ? 16.425 13.677 -7.000 1.00 58.34 196 VAL A CA 1
ATOM 1563 C C . VAL A 1 196 ? 17.461 13.645 -8.119 1.00 58.34 196 VAL A C 1
ATOM 1565 O O . VAL A 1 196 ? 18.233 12.696 -8.240 1.00 58.34 196 VAL A O 1
ATOM 1568 N N . SER A 1 197 ? 17.507 14.687 -8.953 1.00 52.97 197 SER A N 1
ATOM 1569 C CA . SER A 1 197 ? 18.580 14.800 -9.945 1.00 52.97 197 SER A CA 1
ATOM 1570 C C . SER A 1 197 ? 19.908 15.196 -9.284 1.00 52.97 197 SER A C 1
ATOM 1572 O O . SER A 1 197 ? 19.921 16.018 -8.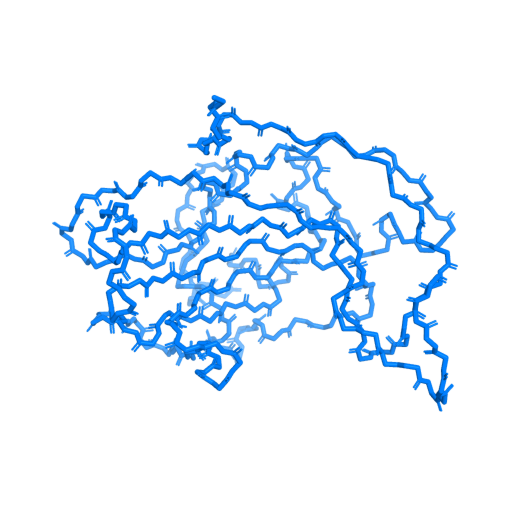367 1.00 52.97 197 SER A O 1
ATOM 1574 N N . PRO A 1 198 ? 21.056 14.686 -9.769 1.00 53.22 198 PRO A N 1
ATOM 1575 C CA . PRO A 1 198 ? 22.366 15.132 -9.299 1.00 53.22 198 PRO A CA 1
ATOM 1576 C C . PRO A 1 198 ? 22.712 16.592 -9.629 1.00 53.22 198 PRO A C 1
ATOM 1578 O O . PRO A 1 198 ? 23.789 17.016 -9.240 1.00 53.22 198 PRO A O 1
ATOM 1581 N N . ASN A 1 199 ? 21.864 17.332 -10.357 1.00 51.97 199 ASN A N 1
ATOM 1582 C CA . ASN A 1 199 ? 21.957 18.772 -10.628 1.00 51.97 199 ASN A CA 1
ATOM 1583 C C . ASN A 1 199 ? 20.747 19.207 -11.469 1.00 51.97 199 ASN A C 1
ATOM 1585 O O . ASN A 1 199 ? 20.647 18.777 -12.615 1.00 51.97 199 ASN A O 1
ATOM 1589 N N . GLY A 1 200 ? 19.887 20.084 -10.937 1.00 45.91 200 GLY A N 1
ATOM 1590 C CA . GLY A 1 200 ? 19.053 21.047 -11.683 1.00 45.91 200 GLY A CA 1
ATOM 1591 C C . GLY A 1 200 ? 18.136 20.560 -12.817 1.00 45.91 200 GLY A C 1
ATOM 1592 O O . GLY A 1 200 ? 17.518 21.399 -13.463 1.00 45.91 200 GLY A O 1
ATOM 1593 N N . ALA A 1 201 ? 18.031 19.262 -13.091 1.00 47.00 201 ALA A N 1
ATOM 1594 C CA . ALA A 1 201 ? 17.139 18.741 -14.114 1.00 47.00 201 ALA A CA 1
ATOM 1595 C C . ALA A 1 201 ? 15.730 18.645 -13.529 1.00 47.00 201 ALA A C 1
ATOM 1597 O O . ALA A 1 201 ? 15.525 17.971 -12.516 1.00 47.00 201 ALA A O 1
ATOM 1598 N N . THR A 1 202 ? 14.786 19.341 -14.155 1.00 41.44 202 THR A N 1
ATOM 1599 C CA . THR A 1 202 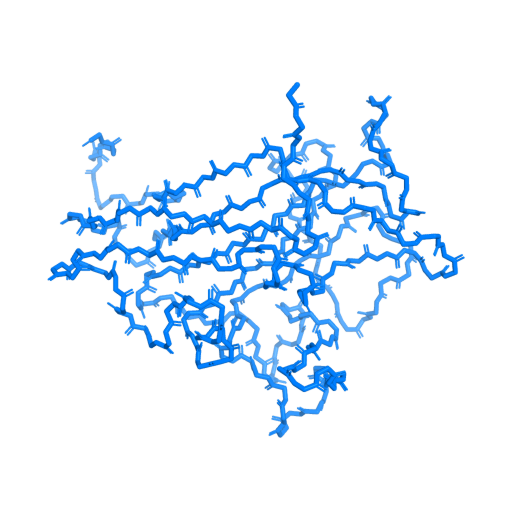? 13.350 19.211 -13.913 1.00 41.44 202 THR A CA 1
ATOM 1600 C C . THR A 1 202 ? 12.837 17.926 -14.555 1.00 41.44 202 THR A C 1
ATOM 1602 O O . THR A 1 202 ? 13.292 17.542 -15.631 1.00 41.44 202 THR A O 1
ATOM 1605 N N . ALA A 1 203 ? 11.923 17.244 -13.866 1.00 44.38 203 ALA A N 1
ATOM 1606 C CA . ALA A 1 203 ? 11.198 16.109 -14.416 1.00 44.38 203 ALA A CA 1
ATOM 1607 C C . ALA A 1 203 ? 10.078 16.645 -15.322 1.00 44.38 203 ALA A C 1
ATOM 1609 O O . ALA A 1 203 ? 9.038 17.060 -14.818 1.00 44.38 203 ALA A O 1
ATOM 1610 N N . GLU A 1 204 ? 10.320 16.678 -16.631 1.00 35.94 204 GLU A N 1
ATOM 1611 C CA . GLU A 1 204 ? 9.303 16.848 -17.680 1.00 35.94 204 GLU A CA 1
ATOM 1612 C C . GLU A 1 204 ? 9.507 15.789 -18.767 1.00 35.94 204 GLU A C 1
ATOM 1614 O O . GLU A 1 204 ? 10.682 15.531 -19.125 1.00 35.94 204 GLU A O 1
#

Nearest PDB structures (foldseek):
  3wy6-assembly1_A  TM=4.423E-01  e=1.207E+00  Pyrococcus furiosus
  3wq1-assembly1_A  TM=4.154E-01  e=1.922E+00  Pyrococcus furiosus
  3wr0-assembly1_A  TM=4.002E-01  e=1.711E+00  Pyrococcus furiosus
  7s8k-assembly1_A  TM=3.569E-01  e=2.889E+00  Thermococcus sp. 2319x1